Protein AF-A0A183HGB0-F1 (afdb_monomer_lite)

Foldseek 3Di:
DDPPPPPDPPPPDFDDPVNLVVLLVVLLVLLCQLPDDDPPDDDPVVNLVSNLVSLQVLQPVQAPPVLAGQLSNVLSNQLSCVVVSLLCSLCVQVNPPDPDPADQSNLSSLVSSLVSLLSLLQQVSLVPHPNQRDPPHPSNVQCVSLLSSQVSLVSLLVSLVSCLVCLVVHPYDPVSSVVSVVSSVSSLVNNCVSPDPQDPVSVVVVVCVVVVLVVLLVVQDPVLLVVVVVVPDDSVLSSVLCSVPVDSVSSNVVSCVVCVVVVVVVVVPPDDDDDDDDDDDDDDDDDPPPPPPPPPPPDSPRPDRSVPRDGDPPVVSVVCCCVSVVVVVPD

Structure (mmCIF, N/CA/C/O backbone):
data_AF-A0A183HGB0-F1
#
_entry.id   AF-A0A183HGB0-F1
#
loop_
_atom_site.group_PDB
_atom_site.id
_atom_site.type_symbol
_atom_site.label_atom_id
_atom_site.label_alt_id
_atom_site.label_comp_id
_atom_site.label_asym_id
_atom_site.label_entity_id
_atom_site.label_seq_id
_atom_site.pdbx_PDB_ins_code
_atom_site.Cartn_x
_atom_site.Cartn_y
_atom_site.Cartn_z
_atom_site.occupancy
_atom_site.B_iso_or_equiv
_atom_site.auth_seq_id
_atom_site.auth_comp_id
_atom_site.auth_asym_id
_atom_site.auth_atom_id
_atom_site.pdbx_PDB_model_num
ATOM 1 N N . MET A 1 1 ? -45.105 23.071 27.539 1.00 34.78 1 MET A N 1
ATOM 2 C CA . MET A 1 1 ? -44.840 21.708 27.027 1.00 34.78 1 MET A CA 1
ATOM 3 C C . MET A 1 1 ? -43.608 21.780 26.146 1.00 34.78 1 MET A C 1
ATOM 5 O O . MET A 1 1 ? -43.710 22.102 24.971 1.00 34.78 1 MET A O 1
ATOM 9 N N . THR A 1 2 ? -42.437 21.593 26.743 1.00 30.16 2 THR A N 1
ATOM 10 C CA . THR A 1 2 ? -41.147 21.740 26.062 1.00 30.16 2 THR A CA 1
ATOM 11 C C . THR A 1 2 ? -40.763 20.374 25.510 1.00 30.16 2 THR A C 1
ATOM 13 O O . THR A 1 2 ? -40.515 19.441 26.270 1.00 30.16 2 THR A O 1
ATOM 16 N N . ARG A 1 3 ? -40.813 20.231 24.184 1.00 29.92 3 ARG A N 1
ATOM 17 C CA . ARG A 1 3 ? -40.456 19.002 23.474 1.00 29.92 3 ARG A CA 1
ATOM 18 C C . ARG A 1 3 ? -38.935 18.872 23.519 1.00 29.92 3 ARG A C 1
ATOM 20 O O . ARG A 1 3 ? -38.235 19.507 22.739 1.00 29.92 3 ARG A O 1
ATOM 27 N N . THR A 1 4 ? -38.432 18.091 24.468 1.00 31.25 4 THR A N 1
ATOM 28 C CA . THR A 1 4 ? -37.030 17.678 24.544 1.00 31.25 4 THR A CA 1
ATOM 29 C C . THR A 1 4 ? -36.678 16.910 23.275 1.00 31.25 4 THR A C 1
ATOM 31 O O . THR A 1 4 ? -37.004 15.734 23.113 1.00 31.25 4 THR A O 1
ATOM 34 N N . ARG A 1 5 ? -36.030 17.602 22.334 1.00 32.81 5 ARG A N 1
ATOM 35 C CA . ARG A 1 5 ? -35.325 16.979 21.218 1.00 32.81 5 ARG A CA 1
ATOM 36 C C . ARG A 1 5 ? -34.132 16.268 21.855 1.00 32.81 5 ARG A C 1
ATOM 38 O O . ARG A 1 5 ? -33.150 16.912 22.202 1.00 32.81 5 ARG A O 1
ATOM 45 N N . ARG A 1 6 ? -34.268 14.964 22.122 1.00 28.95 6 ARG A N 1
ATOM 46 C CA . ARG A 1 6 ? -33.113 14.109 22.413 1.00 28.95 6 ARG A CA 1
ATOM 47 C C . ARG A 1 6 ? -32.182 14.260 21.218 1.00 28.95 6 ARG A C 1
ATOM 49 O O . ARG A 1 6 ? -32.514 13.796 20.131 1.00 28.95 6 ARG A O 1
ATOM 56 N N . ILE A 1 7 ? -31.094 14.993 21.419 1.00 36.06 7 ILE A N 1
ATOM 57 C CA . ILE A 1 7 ? -29.947 14.984 20.527 1.00 36.06 7 ILE A CA 1
ATOM 58 C C . ILE A 1 7 ? -29.463 13.541 20.578 1.00 36.06 7 ILE A C 1
ATOM 60 O O . ILE A 1 7 ? -29.027 13.052 21.617 1.00 36.06 7 ILE A O 1
ATOM 64 N N . GLN A 1 8 ? -29.731 12.829 19.492 1.00 30.89 8 GLN A N 1
ATOM 65 C CA . GLN A 1 8 ? -29.180 11.516 19.242 1.00 30.89 8 GLN A CA 1
ATOM 66 C C . GLN A 1 8 ? -27.669 11.725 19.203 1.00 30.89 8 GLN A C 1
ATOM 68 O O . GLN A 1 8 ? -27.185 12.524 18.403 1.00 30.89 8 GLN A O 1
ATOM 73 N N . GLU A 1 9 ? -26.962 11.117 20.154 1.00 28.27 9 GLU A N 1
ATOM 74 C CA . GLU A 1 9 ? -25.504 11.086 20.176 1.00 28.27 9 GLU A CA 1
ATOM 75 C C . GLU A 1 9 ? -25.017 10.726 18.770 1.00 28.27 9 GLU A C 1
ATOM 77 O O . GLU A 1 9 ? -25.551 9.805 18.147 1.00 28.27 9 GLU A O 1
ATOM 82 N N . ASN A 1 10 ? -24.075 11.515 18.257 1.00 36.41 10 ASN A N 1
ATOM 83 C CA . ASN A 1 10 ? -23.489 11.365 16.935 1.00 36.41 10 ASN A CA 1
ATOM 84 C C . ASN A 1 10 ? -22.783 9.997 16.879 1.00 36.41 10 ASN A C 1
ATOM 86 O O . ASN A 1 10 ? -21.622 9.859 17.260 1.00 36.41 10 ASN A O 1
ATOM 90 N N . GLU A 1 11 ? -23.515 8.948 16.497 1.00 32.72 11 GLU A N 1
ATOM 91 C CA . GLU A 1 11 ? -22.939 7.651 16.171 1.00 32.72 11 GLU A CA 1
ATOM 92 C C . GLU A 1 11 ? -22.017 7.883 14.978 1.00 32.72 11 GLU A C 1
ATOM 94 O O . GLU A 1 11 ? -22.498 8.145 13.877 1.00 32.72 11 GLU A O 1
ATOM 99 N N . GLY A 1 12 ? -20.700 7.837 15.215 1.00 44.16 12 GLY A N 1
ATOM 100 C CA . GLY A 1 12 ? -19.674 7.999 14.188 1.00 44.16 12 GLY A CA 1
ATOM 101 C C . GLY A 1 12 ? -20.087 7.274 12.914 1.00 44.16 12 GLY A C 1
ATOM 102 O O . GLY A 1 12 ? -20.234 6.048 12.922 1.00 44.16 12 GLY A O 1
ATOM 103 N N . GLY A 1 13 ? -20.366 8.061 11.870 1.00 46.62 13 GLY A N 1
ATOM 104 C CA . GLY A 1 13 ? -21.102 7.616 10.696 1.00 46.62 13 GLY A CA 1
ATOM 105 C C . GLY A 1 13 ? -20.463 6.375 10.095 1.00 46.62 13 GLY A C 1
ATOM 106 O O . GLY A 1 13 ? -19.422 6.447 9.444 1.00 46.62 13 GLY A O 1
ATOM 107 N N . THR A 1 14 ? -21.074 5.214 10.322 1.00 57.28 14 THR A N 1
ATOM 108 C CA . THR A 1 14 ? -20.706 4.000 9.602 1.00 57.28 14 THR A CA 1
ATOM 109 C C . THR A 1 14 ? -20.899 4.281 8.116 1.00 57.28 14 THR A C 1
ATOM 111 O O . THR A 1 14 ? -21.978 4.763 7.755 1.00 57.28 14 THR A O 1
ATOM 114 N N . PRO A 1 15 ? -19.898 4.019 7.255 1.00 64.12 15 PRO A N 1
ATOM 115 C CA . PRO A 1 15 ? -20.039 4.298 5.836 1.00 64.12 15 PRO A CA 1
ATOM 116 C C . PRO A 1 15 ? -21.283 3.586 5.304 1.00 64.12 15 PRO A C 1
ATOM 118 O O . PRO A 1 15 ? -21.497 2.409 5.586 1.00 64.12 15 PRO A O 1
ATOM 121 N N . CYS A 1 16 ? -22.139 4.308 4.583 1.00 75.00 16 CYS A N 1
ATOM 122 C CA . CYS A 1 16 ? -23.329 3.708 3.993 1.00 75.00 16 CYS A CA 1
ATOM 123 C C . CYS A 1 16 ? -22.927 2.665 2.937 1.00 75.00 16 CYS A C 1
ATOM 125 O O . CYS A 1 16 ? -21.831 2.727 2.378 1.00 75.00 16 CYS A O 1
ATOM 127 N N . GLU A 1 17 ? -23.816 1.718 2.635 1.00 78.19 17 GLU A N 1
ATOM 128 C CA . GLU A 1 17 ? -23.551 0.658 1.648 1.00 78.19 17 GLU A CA 1
ATOM 129 C C . GLU A 1 17 ? -23.085 1.232 0.296 1.00 78.19 17 GLU A C 1
ATOM 131 O O . GLU A 1 17 ? -22.125 0.750 -0.302 1.00 78.19 17 GLU A O 1
ATOM 136 N N . ASN A 1 18 ? -23.674 2.354 -0.126 1.00 84.25 18 ASN A N 1
ATOM 137 C CA . ASN A 1 18 ? -23.287 3.064 -1.348 1.00 84.25 18 ASN A CA 1
ATOM 138 C C . ASN A 1 18 ? -21.825 3.542 -1.318 1.00 84.25 18 ASN A C 1
ATOM 140 O O . ASN A 1 18 ? -21.147 3.510 -2.343 1.00 84.25 18 ASN A O 1
ATOM 144 N N . ALA A 1 19 ? -21.315 3.967 -0.158 1.00 85.50 19 ALA A N 1
ATOM 145 C CA . ALA A 1 19 ? -19.920 4.378 -0.011 1.00 85.50 19 ALA A CA 1
ATOM 146 C C . ALA A 1 19 ? -18.962 3.185 -0.145 1.00 85.50 19 ALA A C 1
ATOM 148 O O . ALA A 1 19 ? -17.894 3.324 -0.740 1.00 85.50 19 ALA A O 1
ATOM 149 N N . VAL A 1 20 ? -19.352 2.005 0.353 1.00 87.38 20 VAL A N 1
ATOM 150 C CA . VAL A 1 20 ? -18.585 0.762 0.156 1.00 87.38 20 VAL A CA 1
ATOM 151 C C . VAL A 1 20 ? -18.548 0.388 -1.317 1.00 87.38 20 VAL A C 1
ATOM 153 O O . VAL A 1 20 ? -17.476 0.121 -1.855 1.00 87.38 20 VAL A O 1
ATOM 156 N N . GLN A 1 21 ? -19.702 0.404 -1.986 1.00 87.81 21 GLN A N 1
ATOM 157 C CA . GLN A 1 21 ? -19.786 0.090 -3.410 1.00 87.81 21 GLN A CA 1
ATOM 158 C C . GLN A 1 21 ? -18.947 1.053 -4.249 1.00 87.81 21 GLN A C 1
ATOM 160 O O . GLN A 1 21 ? -18.187 0.611 -5.108 1.00 87.81 21 GLN A O 1
ATOM 165 N N . LEU A 1 22 ? -19.016 2.353 -3.962 1.00 91.12 22 LEU A N 1
ATOM 166 C CA . LEU A 1 22 ? -18.189 3.350 -4.630 1.00 91.12 22 LEU A CA 1
ATOM 167 C C . LEU A 1 22 ? -16.694 3.076 -4.418 1.00 91.12 22 LEU A C 1
ATOM 169 O O . LEU A 1 22 ? -15.932 3.083 -5.383 1.00 91.12 22 LEU A O 1
ATOM 173 N N . ALA A 1 23 ? -16.274 2.782 -3.183 1.00 92.25 23 ALA A N 1
ATOM 174 C CA . ALA A 1 23 ? -14.886 2.438 -2.880 1.00 92.25 23 ALA A CA 1
ATOM 175 C C . ALA A 1 23 ? -14.411 1.208 -3.674 1.00 92.25 23 ALA A C 1
ATOM 177 O O . ALA A 1 23 ? -13.312 1.220 -4.232 1.00 92.25 23 ALA A O 1
ATOM 178 N N . LEU A 1 24 ? -15.251 0.172 -3.781 1.00 91.38 24 LEU A N 1
ATOM 179 C CA . LEU A 1 24 ? -14.967 -1.022 -4.581 1.00 91.38 24 LEU A CA 1
ATOM 180 C C . LEU A 1 24 ? -14.831 -0.696 -6.074 1.00 91.38 24 LEU A C 1
ATOM 182 O O . LEU A 1 24 ? -13.891 -1.168 -6.710 1.00 91.38 24 LEU A O 1
ATOM 186 N N . GLN A 1 25 ? -15.715 0.133 -6.636 1.00 92.12 25 GLN A N 1
ATOM 187 C CA . GLN A 1 25 ? -15.639 0.523 -8.049 1.00 92.12 25 GLN A CA 1
ATOM 188 C C . GLN A 1 25 ? -14.391 1.352 -8.354 1.00 92.12 25 GLN A C 1
ATOM 190 O O . GLN A 1 25 ? -13.707 1.089 -9.343 1.00 92.12 25 GLN A O 1
ATOM 195 N N . ILE A 1 26 ? -14.049 2.303 -7.479 1.00 94.75 26 ILE A N 1
ATOM 196 C CA . ILE A 1 26 ? -12.808 3.076 -7.597 1.00 94.75 26 ILE A CA 1
ATOM 197 C C . ILE A 1 26 ? -11.614 2.117 -7.624 1.00 94.75 26 ILE A C 1
ATOM 199 O O . ILE A 1 26 ? -10.795 2.181 -8.538 1.00 94.75 26 ILE A O 1
ATOM 203 N N . MET A 1 27 ? -11.538 1.182 -6.672 1.00 95.25 27 MET A N 1
ATOM 204 C CA . MET A 1 27 ? -10.408 0.252 -6.579 1.00 95.25 27 MET A CA 1
ATOM 205 C C . MET A 1 27 ? -10.327 -0.731 -7.747 1.00 95.25 27 MET A C 1
ATOM 207 O O . MET A 1 27 ? -9.222 -1.029 -8.197 1.00 95.25 27 MET A O 1
ATOM 211 N N . LYS A 1 28 ? -11.466 -1.158 -8.302 1.00 92.00 28 LYS A N 1
ATOM 212 C CA . LYS A 1 28 ? -11.518 -1.955 -9.534 1.00 92.00 28 LYS A CA 1
ATOM 213 C C . LYS A 1 28 ? -10.979 -1.177 -10.739 1.00 92.00 28 LYS A C 1
ATOM 215 O O . LYS A 1 28 ? -10.244 -1.737 -11.546 1.00 92.00 28 LYS A O 1
ATOM 220 N N . GLY A 1 29 ? -11.282 0.119 -10.836 1.00 93.25 29 GLY A N 1
ATOM 221 C CA . GLY A 1 29 ? -10.689 0.998 -11.848 1.00 93.25 29 GLY A CA 1
ATOM 222 C C . GLY A 1 29 ? -9.163 1.075 -11.728 1.00 93.25 29 GLY A C 1
ATOM 223 O O . GLY A 1 29 ? -8.460 0.950 -12.729 1.00 93.25 29 GLY A O 1
ATOM 224 N N . PHE A 1 30 ? -8.640 1.186 -10.501 1.00 94.81 30 PHE A N 1
ATOM 225 C CA . PHE A 1 30 ? -7.195 1.115 -10.252 1.00 94.81 30 PHE A CA 1
ATOM 226 C C . PHE A 1 30 ? -6.599 -0.236 -10.638 1.00 94.81 30 PHE A C 1
ATOM 228 O O . PHE A 1 30 ? -5.539 -0.263 -11.252 1.00 94.81 30 PHE A O 1
ATOM 235 N N . GLN A 1 31 ? -7.269 -1.345 -10.317 1.00 93.88 31 GLN A N 1
ATOM 236 C CA . GLN A 1 31 ? -6.810 -2.674 -10.714 1.00 93.88 31 GLN A CA 1
ATOM 237 C C . GLN A 1 31 ? -6.632 -2.759 -12.232 1.00 93.88 31 GLN A C 1
ATOM 239 O O . GLN A 1 31 ? -5.557 -3.110 -12.708 1.00 93.88 31 GLN A O 1
ATOM 244 N N . GLN A 1 32 ? -7.661 -2.366 -12.986 1.00 92.25 32 GLN A N 1
ATOM 245 C CA . GLN A 1 32 ? -7.636 -2.386 -14.448 1.00 92.25 32 GLN A CA 1
ATOM 246 C C . GLN A 1 32 ? -6.543 -1.479 -15.022 1.00 92.25 32 GLN A C 1
ATOM 248 O O . GLN A 1 32 ? -5.899 -1.846 -16.001 1.00 92.25 32 GLN A O 1
ATOM 253 N N . ALA A 1 33 ? -6.309 -0.316 -14.408 1.00 92.56 33 ALA A N 1
ATOM 254 C CA . ALA A 1 33 ? -5.228 0.579 -14.808 1.00 92.56 33 ALA A CA 1
ATOM 255 C C . ALA A 1 33 ? -3.842 -0.035 -14.545 1.00 92.56 33 ALA A C 1
ATOM 257 O O . ALA A 1 33 ? -2.964 0.052 -15.396 1.00 92.56 33 ALA A O 1
ATOM 258 N N . LEU A 1 34 ? -3.632 -0.697 -13.404 1.00 91.31 34 LEU A N 1
ATOM 259 C CA . LEU A 1 34 ? -2.351 -1.341 -13.084 1.00 91.31 34 LEU A CA 1
ATOM 260 C C . LEU A 1 34 ? -2.094 -2.610 -13.916 1.00 91.31 34 LEU A C 1
ATOM 262 O O . LEU A 1 34 ? -0.942 -2.922 -14.218 1.00 91.31 34 LEU A O 1
ATOM 266 N N . GLU A 1 35 ? -3.148 -3.334 -14.297 1.00 89.62 35 GLU A N 1
ATOM 267 C CA . GLU A 1 35 ? -3.079 -4.500 -15.190 1.00 89.62 35 GLU A CA 1
ATOM 268 C C . GLU A 1 35 ? -2.998 -4.120 -16.672 1.00 89.62 35 GLU A C 1
ATOM 270 O O . GLU A 1 35 ? -2.805 -4.998 -17.520 1.00 89.62 35 GLU A O 1
ATOM 275 N N . TRP A 1 36 ? -3.150 -2.835 -17.006 1.00 86.38 36 TRP A N 1
ATOM 276 C CA . TRP A 1 36 ? -3.157 -2.383 -18.387 1.00 86.38 36 TRP A CA 1
ATOM 277 C C . TRP A 1 36 ? -1.848 -2.754 -19.082 1.00 86.38 36 TRP A C 1
ATOM 279 O O . TRP A 1 36 ? -0.758 -2.322 -18.702 1.00 86.38 36 TRP A O 1
ATOM 289 N N . LYS A 1 37 ? -1.977 -3.554 -20.142 1.00 75.06 37 LYS A N 1
ATOM 290 C CA . LYS A 1 37 ? -0.878 -3.899 -21.034 1.00 75.06 37 LYS A CA 1
ATOM 291 C C . LYS A 1 37 ? -1.057 -3.142 -22.340 1.00 75.06 37 LYS A C 1
ATOM 293 O O . LYS A 1 37 ? -2.093 -3.298 -22.993 1.00 75.06 37 LYS A O 1
ATOM 298 N N . PRO A 1 38 ? -0.077 -2.333 -22.746 1.00 71.38 38 PRO A N 1
ATOM 299 C CA . PRO A 1 38 ? -0.101 -1.758 -24.071 1.00 71.38 38 PRO A CA 1
ATOM 300 C C . PRO A 1 38 ? 0.156 -2.852 -25.129 1.00 71.38 38 PRO A C 1
ATOM 302 O O . PRO A 1 38 ? 0.585 -3.957 -24.796 1.00 71.38 38 PRO A O 1
ATOM 305 N N . TYR A 1 39 ? -0.120 -2.566 -26.407 1.00 72.81 39 TYR A N 1
ATOM 306 C CA . TYR A 1 39 ? 0.095 -3.515 -27.513 1.00 72.81 39 TYR A CA 1
ATOM 307 C C . TYR A 1 39 ? 1.516 -4.106 -27.482 1.00 72.81 39 TYR A C 1
ATOM 309 O O . TYR A 1 39 ? 2.439 -3.385 -27.099 1.00 72.81 39 TYR A O 1
ATOM 317 N N . ASP A 1 40 ? 1.682 -5.354 -27.955 1.00 61.97 40 ASP A N 1
ATOM 318 C CA . ASP A 1 40 ? 2.869 -6.245 -27.856 1.00 61.97 40 ASP A CA 1
ATOM 319 C C . ASP A 1 40 ? 4.249 -5.652 -28.251 1.00 61.97 40 ASP A C 1
ATOM 321 O O . ASP A 1 40 ? 5.266 -6.339 -28.197 1.00 61.97 40 ASP A O 1
ATOM 325 N N . LYS A 1 41 ? 4.322 -4.384 -28.670 1.00 62.56 41 LYS A N 1
ATOM 326 C CA . LYS A 1 41 ? 5.544 -3.647 -29.032 1.00 62.56 41 LYS A CA 1
ATOM 327 C C . LYS A 1 41 ? 5.633 -2.251 -28.410 1.00 62.56 41 LYS A C 1
ATOM 329 O O . LYS A 1 41 ? 6.158 -1.333 -29.037 1.00 62.56 41 LYS A O 1
ATOM 334 N N . THR A 1 42 ? 5.062 -2.044 -27.234 1.00 69.31 42 THR A N 1
ATOM 335 C CA . THR A 1 42 ? 5.102 -0.719 -26.611 1.00 69.31 42 THR A CA 1
ATOM 336 C C . THR A 1 42 ? 6.391 -0.512 -25.842 1.00 69.31 42 THR A C 1
ATOM 338 O O . THR A 1 42 ? 6.874 -1.405 -25.152 1.00 69.31 42 THR A O 1
ATOM 341 N N . ASP A 1 43 ? 6.932 0.689 -25.989 1.00 77.44 43 ASP A N 1
ATOM 342 C CA . ASP A 1 43 ? 8.165 1.119 -25.355 1.00 77.44 43 ASP A CA 1
ATOM 343 C C . ASP A 1 43 ? 8.003 1.167 -23.818 1.00 77.44 43 ASP A C 1
ATOM 345 O O . ASP A 1 43 ? 7.090 1.853 -23.327 1.00 77.44 43 ASP A O 1
ATOM 349 N N . PRO A 1 44 ? 8.870 0.481 -23.045 1.00 78.94 44 PRO A N 1
ATOM 350 C CA . PRO A 1 44 ? 8.927 0.603 -21.588 1.00 78.94 44 PRO A CA 1
ATOM 351 C C . PRO A 1 44 ? 8.978 2.057 -21.095 1.00 78.94 44 PRO A C 1
ATOM 353 O O . PRO A 1 44 ? 8.392 2.368 -20.058 1.00 78.94 44 PRO A O 1
ATOM 356 N N . ALA A 1 45 ? 9.567 2.975 -21.869 1.00 81.81 45 ALA A N 1
ATOM 357 C CA . ALA A 1 45 ? 9.622 4.398 -21.533 1.00 81.81 45 ALA A CA 1
ATOM 358 C C . ALA A 1 45 ? 8.239 5.075 -21.435 1.00 81.81 45 ALA A C 1
ATOM 360 O O . ALA A 1 45 ? 8.110 6.119 -20.805 1.00 81.81 45 ALA A O 1
ATOM 361 N N . ILE A 1 46 ? 7.186 4.499 -22.026 1.00 83.81 46 ILE A N 1
ATOM 362 C CA . ILE A 1 46 ? 5.805 5.007 -21.919 1.00 83.81 46 ILE A CA 1
ATOM 363 C C . ILE A 1 46 ? 5.055 4.288 -20.797 1.00 83.81 46 ILE A C 1
ATOM 365 O O . ILE A 1 46 ? 4.309 4.898 -20.027 1.00 83.81 46 ILE A O 1
ATOM 369 N N . MET A 1 47 ? 5.254 2.977 -20.706 1.00 86.50 47 MET A N 1
ATOM 370 C CA . MET A 1 47 ? 4.517 2.122 -19.787 1.00 86.50 47 MET A CA 1
ATOM 371 C C . MET A 1 47 ? 4.910 2.355 -18.322 1.00 86.50 47 MET A C 1
ATOM 373 O O . MET A 1 47 ? 4.037 2.431 -17.455 1.00 86.50 47 MET A O 1
ATOM 377 N N . LEU A 1 48 ? 6.208 2.494 -18.034 1.00 88.38 48 LEU A N 1
ATOM 378 C CA . LEU A 1 48 ? 6.701 2.628 -16.661 1.00 88.38 48 LEU A CA 1
ATOM 379 C C . LEU A 1 48 ? 6.267 3.957 -16.011 1.00 88.38 48 LEU A C 1
ATOM 381 O O . LEU A 1 48 ? 5.764 3.909 -14.884 1.00 88.38 48 LEU A O 1
ATOM 385 N N . PRO A 1 49 ? 6.334 5.126 -16.689 1.00 90.81 49 PRO A N 1
ATOM 386 C CA . PRO A 1 49 ? 5.794 6.367 -16.133 1.00 90.81 49 PRO A CA 1
ATOM 387 C C . PRO A 1 49 ? 4.279 6.332 -15.935 1.00 90.81 49 PRO A C 1
ATOM 389 O O . PRO A 1 49 ? 3.789 6.840 -14.927 1.00 90.81 49 PRO A O 1
ATOM 392 N N . TYR A 1 50 ? 3.532 5.709 -16.856 1.00 92.06 50 TYR A N 1
ATOM 393 C CA . TYR A 1 50 ? 2.087 5.516 -16.702 1.00 92.06 50 TYR A CA 1
ATOM 394 C C . TYR A 1 50 ? 1.772 4.779 -15.393 1.00 92.06 50 TYR A C 1
ATOM 396 O O . TYR A 1 50 ? 0.975 5.264 -14.588 1.00 92.06 50 TYR A O 1
ATOM 404 N N . LEU A 1 51 ? 2.451 3.657 -15.135 1.00 92.06 51 LEU A N 1
ATOM 405 C CA . LEU A 1 51 ? 2.285 2.902 -13.892 1.00 92.06 51 LEU A CA 1
ATOM 406 C C . LEU A 1 51 ? 2.694 3.724 -12.663 1.00 92.06 51 LEU A C 1
ATOM 408 O O . LEU A 1 51 ? 1.974 3.722 -11.665 1.00 92.06 51 LEU A O 1
ATOM 412 N N . ALA A 1 52 ? 3.801 4.469 -12.734 1.00 93.75 52 ALA A N 1
ATOM 413 C CA . ALA A 1 52 ? 4.263 5.301 -11.624 1.00 93.75 52 ALA A CA 1
ATOM 414 C C . ALA A 1 52 ? 3.224 6.373 -11.237 1.00 93.75 52 ALA A C 1
ATOM 416 O O . ALA A 1 52 ? 2.962 6.592 -10.052 1.00 93.75 52 ALA A O 1
ATOM 417 N N . ILE A 1 53 ? 2.575 7.002 -12.225 1.00 94.88 53 ILE A N 1
ATOM 418 C CA . ILE A 1 53 ? 1.498 7.979 -12.002 1.00 94.88 53 ILE A CA 1
ATOM 419 C C . ILE A 1 53 ? 0.306 7.322 -11.301 1.00 94.88 53 ILE A C 1
ATOM 421 O O . ILE A 1 53 ? -0.202 7.865 -10.318 1.00 94.88 53 ILE A O 1
ATOM 425 N N . TRP A 1 54 ? -0.125 6.144 -11.755 1.00 95.31 54 TRP A N 1
ATOM 426 C CA . TRP A 1 54 ? -1.237 5.431 -11.124 1.00 95.31 54 TRP A CA 1
ATOM 427 C C . TRP A 1 54 ? -0.925 4.991 -9.695 1.00 95.31 54 TRP A C 1
ATOM 429 O O . TRP A 1 54 ? -1.795 5.108 -8.834 1.00 95.31 54 TRP A O 1
ATOM 439 N N . ILE A 1 55 ? 0.309 4.574 -9.405 1.00 96.12 55 ILE A N 1
ATOM 440 C CA . ILE A 1 55 ? 0.751 4.260 -8.039 1.00 96.12 55 ILE A CA 1
ATOM 441 C C . ILE A 1 55 ? 0.711 5.508 -7.144 1.00 96.12 55 ILE A C 1
ATOM 443 O O . ILE A 1 55 ? 0.226 5.445 -6.012 1.00 96.12 55 ILE A O 1
ATOM 447 N N . ASN A 1 56 ? 1.163 6.660 -7.642 1.00 95.50 56 ASN A N 1
ATOM 448 C CA . ASN A 1 56 ? 1.107 7.913 -6.886 1.00 95.50 56 ASN A CA 1
ATOM 449 C C . ASN A 1 56 ? -0.341 8.352 -6.614 1.00 95.50 56 ASN A C 1
ATOM 451 O O . ASN A 1 56 ? -0.677 8.717 -5.487 1.00 95.50 56 ASN A O 1
ATOM 455 N N . ASN A 1 57 ? -1.222 8.246 -7.612 1.00 94.88 57 ASN A N 1
ATOM 456 C CA . ASN A 1 57 ? -2.648 8.529 -7.445 1.00 94.88 57 ASN A CA 1
ATOM 457 C C . ASN A 1 57 ? -3.306 7.568 -6.449 1.00 94.88 57 ASN A C 1
ATOM 459 O O . ASN A 1 57 ? -4.099 7.993 -5.610 1.00 94.88 57 ASN A O 1
ATOM 463 N N . LEU A 1 58 ? -2.938 6.287 -6.500 1.00 95.19 58 LEU A N 1
ATOM 464 C CA . LEU A 1 58 ? -3.401 5.284 -5.550 1.00 95.19 58 LEU A CA 1
ATOM 465 C C . LEU A 1 58 ? -2.980 5.649 -4.119 1.00 95.19 58 LEU A C 1
ATOM 467 O O . LEU A 1 58 ? -3.799 5.589 -3.206 1.00 95.19 58 LEU A O 1
ATOM 471 N N . SER A 1 59 ? -1.740 6.107 -3.925 1.00 93.19 59 SER A N 1
ATOM 472 C CA . SER A 1 59 ? -1.243 6.582 -2.626 1.00 93.19 59 SER A CA 1
ATOM 473 C C . SER A 1 59 ? -2.099 7.714 -2.049 1.00 93.19 59 SER A C 1
ATOM 475 O O . SER A 1 59 ? -2.454 7.672 -0.872 1.00 93.19 59 SER A O 1
ATOM 477 N N . ASN A 1 60 ? -2.499 8.679 -2.879 1.00 91.94 60 ASN A N 1
ATOM 478 C CA . ASN A 1 60 ? -3.337 9.809 -2.460 1.00 91.94 60 ASN A CA 1
ATOM 479 C C . ASN A 1 60 ? -4.786 9.412 -2.140 1.00 91.94 60 ASN A C 1
ATOM 481 O O . ASN A 1 60 ? -5.474 10.117 -1.415 1.00 91.94 60 ASN A O 1
ATOM 485 N N . ILE A 1 61 ? -5.271 8.299 -2.691 1.00 92.94 61 ILE A N 1
ATOM 486 C CA . ILE A 1 61 ? -6.633 7.811 -2.438 1.00 92.94 61 ILE A CA 1
ATOM 487 C C . ILE A 1 61 ? -6.691 6.901 -1.211 1.00 92.94 61 ILE A C 1
ATOM 489 O O . ILE A 1 61 ? -7.714 6.839 -0.530 1.00 92.94 61 ILE A O 1
ATOM 493 N N . LEU A 1 62 ? -5.609 6.178 -0.922 1.00 92.44 62 LEU A N 1
ATOM 494 C CA . LEU A 1 62 ? -5.529 5.298 0.244 1.00 92.44 62 LEU A CA 1
ATOM 495 C C . LEU A 1 62 ? -5.216 6.054 1.541 1.00 92.44 62 LEU A C 1
ATOM 497 O O . LEU A 1 62 ? -5.559 5.566 2.623 1.00 92.44 62 LEU A O 1
ATOM 501 N N . TYR A 1 63 ? -4.589 7.227 1.443 1.00 90.38 63 TYR A N 1
ATOM 502 C CA . TYR A 1 63 ? -4.101 7.995 2.583 1.00 90.38 63 TYR A CA 1
ATOM 503 C C . TYR A 1 63 ? -4.541 9.452 2.529 1.00 90.38 63 TYR A C 1
ATOM 505 O O . TYR A 1 63 ? -4.550 10.070 1.472 1.00 90.38 63 TYR A O 1
ATOM 513 N N . ASP A 1 64 ? -4.819 10.001 3.705 1.00 85.38 64 ASP A N 1
ATOM 514 C CA . ASP A 1 64 ? -5.028 11.433 3.905 1.00 85.38 64 ASP A CA 1
ATOM 515 C C . ASP A 1 64 ? -3.710 12.231 3.812 1.00 85.38 64 ASP A C 1
ATOM 517 O O . ASP A 1 64 ? -2.614 11.661 3.872 1.00 85.38 64 ASP A O 1
ATOM 521 N N . GLU A 1 65 ? -3.792 13.563 3.772 1.00 77.44 65 GLU A N 1
ATOM 522 C CA . GLU A 1 65 ? -2.642 14.482 3.785 1.00 77.44 65 GLU A CA 1
ATOM 523 C C . GLU A 1 65 ? -1.732 14.253 5.001 1.00 77.44 65 GLU A C 1
ATOM 525 O O . GLU A 1 65 ? -0.502 14.300 4.906 1.00 77.44 65 GLU A O 1
ATOM 530 N N . ARG A 1 66 ? -2.327 13.893 6.148 1.00 73.75 66 ARG A N 1
ATOM 531 C CA . ARG A 1 66 ? -1.605 13.516 7.375 1.00 73.75 66 ARG A CA 1
ATOM 532 C C . ARG A 1 66 ? -1.073 12.074 7.356 1.00 73.75 66 ARG A C 1
ATOM 534 O O . ARG A 1 66 ? -0.730 11.532 8.406 1.00 73.75 66 ARG A O 1
ATOM 541 N N . LYS A 1 67 ? -1.027 11.420 6.189 1.00 79.19 67 LYS A N 1
ATOM 542 C CA . LYS A 1 67 ? -0.577 10.028 5.985 1.00 79.19 67 LYS A CA 1
ATOM 543 C C . LYS A 1 67 ? -1.367 8.993 6.801 1.00 79.19 67 LYS A C 1
ATOM 545 O O . LYS A 1 67 ? -0.864 7.906 7.082 1.00 79.19 67 LYS A O 1
ATOM 550 N N . SER A 1 68 ? -2.600 9.319 7.189 1.00 79.62 68 SER A N 1
ATOM 551 C CA . SER A 1 68 ? -3.487 8.401 7.911 1.00 79.62 68 SER A CA 1
ATOM 552 C C . SER A 1 68 ? -4.265 7.531 6.916 1.00 79.62 68 SER A C 1
ATOM 554 O O . SER A 1 68 ? -4.870 8.088 6.001 1.00 79.62 68 SER A O 1
ATOM 556 N N . PRO A 1 69 ? -4.260 6.192 7.053 1.00 86.31 69 PRO A N 1
ATOM 557 C CA . PRO A 1 69 ? -4.916 5.308 6.096 1.00 86.31 69 PRO A CA 1
ATOM 558 C C . PRO A 1 69 ? -6.441 5.330 6.234 1.00 86.31 69 PRO A C 1
ATOM 560 O O . PRO A 1 69 ? -6.968 5.191 7.343 1.00 86.31 69 PRO A O 1
ATOM 563 N N . TYR A 1 70 ? -7.153 5.394 5.109 1.00 88.56 70 TYR A N 1
ATOM 564 C CA . TYR A 1 70 ? -8.602 5.197 5.062 1.00 88.56 70 TYR A CA 1
ATOM 565 C C . TYR A 1 70 ? -8.928 3.696 5.069 1.00 88.56 70 TYR A C 1
ATOM 567 O O . TYR A 1 70 ? -8.767 3.012 4.057 1.00 88.56 70 TYR A O 1
ATOM 575 N N . HIS A 1 71 ? -9.416 3.155 6.193 1.00 89.12 71 HIS A N 1
ATOM 576 C CA . HIS A 1 71 ? -9.630 1.703 6.328 1.00 89.12 71 HIS A CA 1
ATOM 577 C C . HIS A 1 71 ? -10.658 1.153 5.331 1.00 89.12 71 HIS A C 1
ATOM 579 O O . HIS A 1 71 ? -10.496 0.032 4.858 1.00 89.12 71 HIS A O 1
ATOM 585 N N . LEU A 1 72 ? -11.672 1.944 4.958 1.00 89.56 72 LEU A N 1
ATOM 586 C CA . LEU A 1 72 ? -12.632 1.547 3.926 1.00 89.56 72 LEU A CA 1
ATOM 587 C C . LEU A 1 72 ? -11.958 1.379 2.556 1.00 89.56 72 LEU A C 1
ATOM 589 O O . LEU A 1 72 ? -12.189 0.381 1.877 1.00 89.56 72 LEU A O 1
ATOM 593 N N . MET A 1 73 ? -11.098 2.326 2.171 1.00 92.94 73 MET A N 1
ATOM 594 C CA . MET A 1 73 ? -10.373 2.259 0.900 1.00 92.94 73 MET A CA 1
ATOM 595 C C . MET A 1 73 ? -9.352 1.125 0.905 1.00 92.94 73 MET A C 1
ATOM 597 O O . MET A 1 73 ? -9.212 0.443 -0.102 1.00 92.94 73 MET A O 1
ATOM 601 N N . LEU A 1 74 ? -8.699 0.859 2.041 1.00 92.38 74 LEU A N 1
ATOM 602 C CA . LEU A 1 74 ? -7.829 -0.308 2.197 1.00 92.38 74 LEU A CA 1
ATOM 603 C C . LEU A 1 74 ? -8.598 -1.634 2.122 1.00 92.38 74 LEU A C 1
ATOM 605 O O . LEU A 1 74 ? -8.104 -2.577 1.505 1.00 92.38 74 LEU A O 1
ATOM 609 N N . SER A 1 75 ? -9.809 -1.704 2.689 1.00 90.94 75 SER A N 1
ATOM 610 C CA . SER A 1 75 ? -10.686 -2.869 2.523 1.00 90.94 75 SER A CA 1
ATOM 611 C C . SER A 1 75 ? -11.003 -3.099 1.051 1.00 90.94 75 SER A C 1
ATOM 613 O O . SER A 1 75 ? -10.817 -4.201 0.538 1.00 90.94 75 SER A O 1
ATOM 615 N N . ALA A 1 76 ? -11.412 -2.045 0.343 1.00 90.81 76 ALA A N 1
ATOM 616 C CA . ALA A 1 76 ? -11.715 -2.124 -1.079 1.00 90.81 76 ALA A CA 1
ATOM 617 C C . ALA A 1 76 ? -10.481 -2.497 -1.918 1.00 90.81 76 ALA A C 1
ATOM 619 O O . ALA A 1 76 ? -10.576 -3.351 -2.798 1.00 90.81 76 ALA A O 1
ATOM 620 N N . PHE A 1 77 ? -9.321 -1.915 -1.614 1.00 94.31 77 PHE A N 1
ATOM 621 C CA . PHE A 1 77 ? -8.039 -2.195 -2.265 1.00 94.31 77 PHE A CA 1
ATOM 622 C C . PHE A 1 77 ? -7.628 -3.661 -2.126 1.00 94.31 77 PHE A C 1
ATOM 624 O O . PHE A 1 77 ? -7.108 -4.262 -3.066 1.00 94.31 77 PHE A O 1
ATOM 631 N N . TYR A 1 78 ? -7.906 -4.252 -0.967 1.00 91.69 78 TYR A N 1
ATOM 632 C CA . TYR A 1 78 ? -7.707 -5.672 -0.757 1.00 91.69 78 TYR A CA 1
ATOM 633 C C . TYR A 1 78 ? -8.749 -6.509 -1.503 1.00 91.69 78 TYR A C 1
ATOM 635 O O . TYR A 1 78 ? -8.381 -7.335 -2.327 1.00 91.69 78 TYR A O 1
ATOM 643 N N . ARG A 1 79 ? -10.048 -6.276 -1.274 1.00 88.62 79 ARG A N 1
ATOM 644 C CA . ARG A 1 79 ? -11.143 -7.116 -1.800 1.00 88.62 79 ARG A CA 1
ATOM 645 C C . ARG A 1 79 ? -11.213 -7.185 -3.322 1.00 88.62 79 ARG A C 1
ATOM 647 O O . ARG A 1 79 ? -11.675 -8.185 -3.859 1.00 88.62 79 ARG A O 1
ATOM 654 N N . THR A 1 80 ? -10.784 -6.131 -4.001 1.00 89.50 80 THR A N 1
ATOM 655 C CA . THR A 1 80 ? -10.741 -6.081 -5.469 1.00 89.50 80 THR A CA 1
ATOM 656 C C . THR A 1 80 ? -9.537 -6.817 -6.060 1.00 89.50 80 THR A C 1
ATOM 658 O O . THR A 1 80 ? -9.520 -7.057 -7.256 1.00 89.50 80 THR A O 1
ATOM 661 N N . GLY A 1 81 ? -8.538 -7.210 -5.260 1.00 89.00 81 GLY A N 1
ATOM 662 C CA . GLY A 1 81 ? -7.293 -7.800 -5.767 1.00 89.00 81 GLY A CA 1
ATOM 663 C C . GLY A 1 81 ? -6.280 -6.765 -6.277 1.00 89.00 81 GLY A C 1
ATOM 664 O O . GLY A 1 81 ? -5.197 -7.129 -6.745 1.00 89.00 81 GLY A O 1
ATOM 665 N N . THR A 1 82 ? -6.572 -5.466 -6.140 1.00 92.50 82 THR A N 1
ATOM 666 C CA . THR A 1 82 ? -5.635 -4.383 -6.476 1.00 92.50 82 THR A CA 1
ATOM 667 C C . THR A 1 82 ? -4.358 -4.470 -5.639 1.00 92.50 82 THR A C 1
ATOM 669 O O . THR A 1 82 ? -3.280 -4.192 -6.156 1.00 92.50 82 THR A O 1
ATOM 672 N N . HIS A 1 83 ? -4.449 -4.931 -4.386 1.00 94.25 83 HIS A N 1
ATOM 673 C CA . HIS A 1 83 ? -3.289 -5.257 -3.551 1.00 94.25 83 HIS A CA 1
ATOM 674 C C . HIS A 1 83 ? -2.327 -6.234 -4.236 1.00 94.25 83 HIS A C 1
ATOM 676 O O . HIS A 1 83 ? -1.145 -5.926 -4.396 1.00 94.25 83 HIS A O 1
ATOM 682 N N . ASP A 1 84 ? -2.820 -7.402 -4.655 1.00 92.69 84 ASP A N 1
ATOM 683 C CA . ASP A 1 84 ? -1.977 -8.427 -5.274 1.00 92.69 84 ASP A CA 1
ATOM 684 C C . ASP A 1 84 ? -1.411 -7.923 -6.603 1.00 92.69 84 ASP A C 1
ATOM 686 O O . ASP A 1 84 ? -0.229 -8.106 -6.887 1.00 92.69 84 ASP A O 1
ATOM 690 N N . THR A 1 85 ? -2.230 -7.212 -7.381 1.00 93.25 85 THR A N 1
ATOM 691 C CA . THR A 1 85 ? -1.807 -6.556 -8.625 1.00 93.25 85 THR A CA 1
ATOM 692 C C . THR A 1 85 ? -0.637 -5.609 -8.376 1.00 93.25 85 THR A C 1
ATOM 694 O O . THR A 1 85 ? 0.390 -5.723 -9.040 1.00 93.25 85 THR A O 1
ATOM 697 N N . PHE A 1 86 ? -0.757 -4.725 -7.380 1.00 95.69 86 PHE A N 1
ATOM 698 C CA . PHE A 1 86 ? 0.270 -3.758 -6.999 1.00 95.69 86 PHE A CA 1
ATOM 699 C C . PHE A 1 86 ? 1.577 -4.429 -6.557 1.00 95.69 86 PHE A C 1
ATOM 701 O O . PHE A 1 86 ? 2.651 -4.063 -7.038 1.00 95.69 86 PHE A O 1
ATOM 708 N N . PHE A 1 87 ? 1.520 -5.428 -5.670 1.00 94.50 87 PHE A N 1
ATOM 709 C CA . PHE A 1 87 ? 2.731 -6.124 -5.222 1.00 94.50 87 PHE A CA 1
ATOM 710 C C . PHE A 1 87 ? 3.363 -6.967 -6.340 1.00 94.50 87 PHE A C 1
ATOM 712 O O . PHE A 1 87 ? 4.584 -7.100 -6.390 1.00 94.50 87 PHE A O 1
ATOM 719 N N . ASN A 1 88 ? 2.572 -7.494 -7.276 1.00 91.88 88 ASN A N 1
ATOM 720 C CA . ASN A 1 88 ? 3.086 -8.280 -8.397 1.00 91.88 88 ASN A CA 1
ATOM 721 C C . ASN A 1 88 ? 3.730 -7.432 -9.507 1.00 91.88 88 ASN A C 1
ATOM 723 O O . ASN A 1 88 ? 4.423 -8.004 -10.346 1.00 91.88 88 ASN A O 1
ATOM 727 N N . ILE A 1 89 ? 3.591 -6.097 -9.498 1.00 91.12 89 ILE A N 1
ATOM 728 C CA . ILE A 1 89 ? 4.283 -5.191 -10.441 1.00 91.12 89 ILE A CA 1
ATOM 729 C C . ILE A 1 89 ? 5.786 -5.484 -10.463 1.00 91.12 89 ILE A C 1
ATOM 731 O O . ILE A 1 89 ? 6.364 -5.638 -11.537 1.00 91.12 89 ILE A O 1
ATOM 735 N N . ILE A 1 90 ? 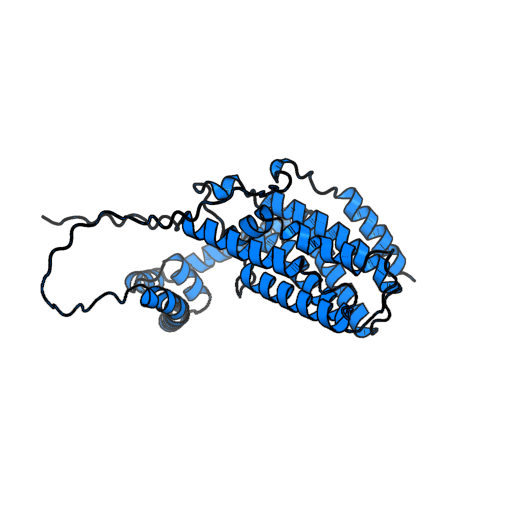6.411 -5.634 -9.293 1.00 89.94 90 ILE A N 1
ATOM 736 C CA . ILE A 1 90 ? 7.848 -5.917 -9.205 1.00 89.94 90 ILE A CA 1
ATOM 737 C C . ILE A 1 90 ? 8.193 -7.222 -9.925 1.00 89.94 90 ILE A C 1
ATOM 739 O O . ILE A 1 90 ? 9.052 -7.240 -10.797 1.00 89.94 90 ILE A O 1
ATOM 743 N N . SER A 1 91 ? 7.480 -8.310 -9.639 1.00 87.19 91 SER A N 1
ATOM 744 C CA . SER A 1 91 ? 7.736 -9.595 -10.302 1.00 87.19 91 SER A CA 1
ATOM 745 C C . SER A 1 91 ? 7.469 -9.546 -11.814 1.00 87.19 91 SER A C 1
ATOM 747 O O . SER A 1 91 ? 8.190 -10.182 -12.577 1.00 87.19 91 SER A O 1
ATOM 749 N N . ASN A 1 92 ? 6.471 -8.772 -12.250 1.00 84.00 92 ASN A N 1
ATOM 750 C CA . ASN A 1 92 ? 6.067 -8.682 -13.653 1.00 84.00 92 ASN A CA 1
ATOM 751 C C . ASN A 1 92 ? 7.059 -7.896 -14.523 1.00 84.00 92 ASN A C 1
ATOM 753 O O . ASN A 1 92 ? 7.295 -8.297 -15.660 1.00 84.00 92 ASN A O 1
ATOM 757 N N . TYR A 1 93 ? 7.618 -6.793 -14.014 1.00 79.62 93 TYR A N 1
ATOM 758 C CA . TYR A 1 93 ? 8.506 -5.918 -14.797 1.00 79.62 93 TYR A CA 1
ATOM 759 C C . TYR A 1 93 ? 9.985 -6.090 -14.473 1.00 79.62 93 TYR A C 1
ATOM 761 O O . TYR A 1 93 ? 10.818 -5.791 -15.320 1.00 79.62 93 TYR A O 1
ATOM 769 N N . PHE A 1 94 ? 10.316 -6.567 -13.273 1.00 77.00 94 PHE A N 1
ATOM 770 C CA . PHE A 1 94 ? 11.698 -6.681 -12.813 1.00 77.00 94 PHE A CA 1
ATOM 771 C C . PHE A 1 94 ? 12.172 -8.135 -12.734 1.00 77.00 94 PHE A C 1
ATOM 773 O O . PHE A 1 94 ? 13.368 -8.356 -12.633 1.00 77.00 94 PHE A O 1
ATOM 780 N N . GLY A 1 95 ? 11.278 -9.128 -12.833 1.00 65.06 95 GLY A N 1
ATOM 781 C CA . GLY A 1 95 ? 11.601 -10.558 -12.768 1.00 65.06 95 GLY A CA 1
ATOM 782 C C . GLY A 1 95 ? 12.761 -11.008 -13.674 1.00 65.06 95 GLY A C 1
ATOM 783 O O . GLY A 1 95 ? 12.950 -10.491 -14.773 1.00 65.06 95 GLY A O 1
ATOM 784 N N . SER A 1 96 ? 13.506 -12.020 -13.214 1.00 55.19 96 SER A N 1
ATOM 785 C CA . SER A 1 96 ? 14.800 -12.486 -13.749 1.00 55.19 96 SER A CA 1
ATOM 786 C C . SER A 1 96 ? 14.817 -13.024 -15.194 1.00 55.19 96 SER A C 1
ATOM 788 O O . SER A 1 96 ? 15.887 -13.384 -15.668 1.00 55.19 96 SER A O 1
ATOM 790 N N . ASP A 1 97 ? 13.674 -13.087 -15.881 1.00 49.53 97 ASP A N 1
ATOM 791 C CA . ASP A 1 97 ? 13.491 -13.787 -17.169 1.00 49.53 97 ASP A CA 1
ATOM 792 C C . ASP A 1 97 ? 13.155 -12.859 -18.357 1.00 49.53 97 ASP A C 1
ATOM 794 O O . ASP A 1 97 ? 12.841 -13.334 -19.447 1.00 49.53 97 ASP A O 1
ATOM 798 N N . GLN A 1 98 ? 13.181 -11.535 -18.179 1.00 56.53 98 GLN A N 1
ATOM 799 C CA . GLN A 1 98 ? 12.864 -10.584 -19.255 1.00 56.53 98 GLN A CA 1
ATOM 800 C C . GLN A 1 98 ? 14.152 -10.041 -19.897 1.00 56.53 98 GLN A C 1
ATOM 802 O O . GLN A 1 98 ? 15.023 -9.526 -19.195 1.00 56.53 98 GLN A O 1
ATOM 807 N N . ASP A 1 99 ? 14.248 -10.100 -21.231 1.00 50.25 99 ASP A N 1
ATOM 808 C CA . ASP A 1 99 ? 15.227 -9.357 -22.040 1.00 50.25 99 ASP A CA 1
ATOM 809 C C . ASP A 1 99 ? 14.949 -7.846 -21.888 1.00 50.25 99 ASP A C 1
ATOM 811 O O . ASP A 1 99 ? 14.272 -7.218 -22.706 1.00 50.25 99 ASP A O 1
ATOM 815 N N . GLN A 1 100 ? 15.378 -7.260 -20.768 1.00 57.31 100 GLN A N 1
ATOM 816 C CA . GLN A 1 100 ? 15.016 -5.894 -20.400 1.00 57.31 100 GLN A CA 1
ATOM 817 C C . GLN A 1 100 ? 15.827 -4.875 -21.208 1.00 57.31 100 GLN A C 1
ATOM 819 O O . GLN A 1 100 ? 17.027 -4.686 -21.006 1.00 57.31 100 GLN A O 1
ATOM 824 N N . ASN A 1 101 ? 15.134 -4.140 -22.081 1.00 57.50 101 ASN A N 1
ATOM 825 C CA . ASN A 1 101 ? 15.564 -2.808 -22.496 1.00 57.50 101 ASN A CA 1
ATOM 826 C C . ASN A 1 101 ? 15.451 -1.878 -21.282 1.00 57.50 101 ASN A C 1
ATOM 828 O O . ASN A 1 101 ? 14.397 -1.299 -21.022 1.00 57.50 101 ASN A O 1
ATOM 832 N N . TYR A 1 102 ? 16.530 -1.779 -20.509 1.00 66.12 102 TYR A N 1
ATOM 833 C CA . TYR A 1 102 ? 16.604 -0.884 -19.361 1.00 66.12 102 TYR A CA 1
ATOM 834 C C . TYR A 1 102 ? 16.450 0.578 -19.795 1.00 66.12 102 TYR A C 1
ATOM 836 O O . TYR A 1 102 ? 17.120 1.036 -20.723 1.00 66.12 102 TYR A O 1
ATOM 844 N N . CYS A 1 103 ? 15.609 1.326 -19.084 1.00 72.81 103 CYS A N 1
ATOM 845 C CA . CYS A 1 103 ? 15.440 2.763 -19.272 1.00 72.81 103 CYS A CA 1
ATOM 846 C C . CYS A 1 103 ? 15.369 3.493 -17.918 1.00 72.81 103 CYS A C 1
ATOM 848 O O . CYS A 1 103 ? 15.183 2.880 -16.864 1.00 72.81 103 CYS A O 1
ATOM 850 N N . VAL A 1 104 ? 15.575 4.812 -17.927 1.00 78.06 104 VAL A N 1
ATOM 851 C CA . VAL A 1 104 ? 15.712 5.640 -16.710 1.00 78.06 104 VAL A CA 1
ATOM 852 C C . VAL A 1 104 ? 14.418 5.658 -15.885 1.00 78.06 104 VAL A C 1
ATOM 854 O O . VAL A 1 104 ? 14.444 5.736 -14.656 1.00 78.06 104 VAL A O 1
ATOM 857 N N . GLU A 1 105 ? 13.281 5.520 -16.559 1.00 85.69 105 GLU A N 1
ATOM 858 C CA . GLU A 1 105 ? 11.923 5.514 -16.016 1.00 85.69 105 GLU A CA 1
ATOM 859 C C . GLU A 1 105 ? 11.690 4.353 -15.034 1.00 85.69 105 GLU A C 1
ATOM 861 O O . GLU A 1 105 ? 10.831 4.435 -14.155 1.00 85.69 105 GLU A O 1
ATOM 866 N N . MET A 1 106 ? 12.513 3.306 -15.111 1.00 86.25 106 MET A N 1
ATOM 867 C CA . MET A 1 106 ? 12.520 2.184 -14.175 1.00 86.25 106 MET A CA 1
ATOM 868 C C . MET A 1 106 ? 12.774 2.634 -12.729 1.00 86.25 106 MET A C 1
ATOM 870 O O . MET A 1 106 ? 12.107 2.177 -11.798 1.00 86.25 106 MET A O 1
ATOM 874 N N . GLY A 1 107 ? 13.688 3.592 -12.537 1.00 87.69 107 GLY A N 1
ATOM 875 C CA . GLY A 1 107 ? 13.965 4.171 -11.222 1.00 87.69 107 GLY A CA 1
ATOM 876 C C . GLY A 1 107 ? 12.770 4.944 -10.660 1.00 87.69 107 GLY A C 1
ATOM 877 O O . GLY A 1 107 ? 12.492 4.858 -9.465 1.00 87.69 107 GLY A O 1
ATOM 878 N N . GLN A 1 108 ? 12.017 5.643 -11.517 1.00 89.81 108 GLN A N 1
ATOM 879 C CA . GLN A 1 108 ? 10.818 6.387 -11.115 1.00 89.81 108 GLN A CA 1
ATOM 880 C C . GLN A 1 108 ? 9.688 5.447 -10.686 1.00 89.81 108 GLN A C 1
ATOM 882 O O . GLN A 1 108 ? 9.020 5.701 -9.682 1.00 89.81 108 GLN A O 1
ATOM 887 N N . LEU A 1 109 ? 9.498 4.342 -11.414 1.00 92.12 109 LEU A N 1
ATOM 888 C CA . LEU A 1 109 ? 8.531 3.315 -11.037 1.00 92.12 109 LEU A CA 1
ATOM 889 C C . LEU A 1 109 ? 8.886 2.691 -9.682 1.00 92.12 109 LEU A C 1
ATOM 891 O O . LEU A 1 109 ? 8.018 2.599 -8.812 1.00 92.12 109 LEU A O 1
ATOM 895 N N . LEU A 1 110 ? 10.155 2.313 -9.479 1.00 92.44 110 LEU A N 1
ATOM 896 C CA . LEU A 1 110 ? 10.627 1.778 -8.199 1.00 92.44 110 LEU A CA 1
ATOM 897 C C . LEU A 1 110 ? 10.422 2.774 -7.058 1.00 92.44 110 LEU A C 1
ATOM 899 O O . LEU A 1 110 ? 9.943 2.385 -5.999 1.00 92.44 110 LEU A O 1
ATOM 903 N N . GLN A 1 111 ? 10.720 4.057 -7.272 1.00 92.88 111 GLN A N 1
ATOM 904 C CA . GLN A 1 111 ? 10.489 5.104 -6.275 1.00 92.88 111 GLN A CA 1
ATOM 905 C C . GLN A 1 111 ? 9.016 5.223 -5.879 1.00 92.88 111 GLN A C 1
ATOM 907 O O . GLN A 1 111 ? 8.702 5.222 -4.688 1.00 92.88 111 GLN A O 1
ATOM 912 N N . ALA A 1 112 ? 8.107 5.282 -6.856 1.00 95.12 112 ALA A N 1
ATOM 913 C CA . ALA A 1 112 ? 6.672 5.348 -6.584 1.00 95.12 112 ALA A CA 1
ATOM 914 C C . ALA A 1 112 ? 6.192 4.106 -5.813 1.00 95.12 112 ALA A C 1
ATOM 916 O O . ALA A 1 112 ? 5.484 4.219 -4.808 1.00 95.12 112 ALA A O 1
ATOM 917 N N . TRP A 1 113 ? 6.626 2.919 -6.247 1.00 96.12 113 TRP A N 1
ATOM 918 C CA . TRP A 1 113 ? 6.265 1.650 -5.619 1.00 96.12 113 TRP A CA 1
ATOM 919 C C . TRP A 1 113 ? 6.793 1.540 -4.182 1.00 96.12 113 TRP A C 1
ATOM 921 O O . TRP A 1 113 ? 6.031 1.210 -3.270 1.00 96.12 113 TRP A O 1
ATOM 931 N N . LEU A 1 114 ? 8.069 1.863 -3.951 1.00 95.50 114 LEU A N 1
ATOM 932 C CA . LEU A 1 114 ? 8.701 1.810 -2.629 1.00 95.50 114 LEU A CA 1
ATOM 933 C C . LEU A 1 114 ? 8.069 2.823 -1.670 1.00 95.50 114 LEU A C 1
ATOM 935 O O . LEU A 1 114 ? 7.778 2.477 -0.526 1.00 95.50 114 LEU A O 1
ATOM 939 N N . SER A 1 115 ? 7.767 4.037 -2.142 1.00 94.56 115 SER A N 1
ATOM 940 C CA . SER A 1 115 ? 7.139 5.074 -1.317 1.00 94.56 115 SER A CA 1
ATOM 941 C C . SER A 1 115 ? 5.735 4.686 -0.839 1.00 94.56 115 SER A C 1
ATOM 943 O O . SER A 1 115 ? 5.404 4.875 0.334 1.00 94.56 115 SER A O 1
ATOM 945 N N . LEU A 1 116 ? 4.900 4.108 -1.712 1.00 95.69 116 LEU A N 1
ATOM 946 C CA . LEU A 1 116 ? 3.589 3.596 -1.298 1.00 95.69 116 LEU A CA 1
ATOM 947 C C . LEU A 1 116 ? 3.735 2.378 -0.373 1.00 95.69 116 LEU A C 1
ATOM 949 O O . LEU A 1 116 ? 3.049 2.288 0.646 1.00 95.69 116 LEU A O 1
ATOM 953 N N . THR A 1 117 ? 4.663 1.472 -0.682 1.00 95.88 117 THR A N 1
ATOM 954 C CA . THR A 1 117 ? 4.911 0.271 0.127 1.00 95.88 117 THR A CA 1
ATOM 955 C C . THR A 1 117 ? 5.334 0.619 1.553 1.00 95.88 117 THR A C 1
ATOM 957 O O . THR A 1 117 ? 4.808 0.033 2.498 1.00 95.88 117 THR A O 1
ATOM 960 N N . GLU A 1 118 ? 6.201 1.619 1.740 1.00 93.38 118 GLU A N 1
ATOM 961 C CA . GLU A 1 118 ? 6.600 2.113 3.064 1.00 93.38 118 GLU A CA 1
ATOM 962 C C . GLU A 1 118 ? 5.388 2.549 3.906 1.00 93.38 118 GLU A C 1
ATOM 964 O O . GLU A 1 118 ? 5.298 2.240 5.097 1.00 93.38 118 GLU A O 1
ATOM 969 N N . ARG A 1 119 ? 4.403 3.211 3.286 1.00 91.94 119 ARG A N 1
ATOM 970 C CA . ARG A 1 119 ? 3.160 3.604 3.970 1.00 91.94 119 ARG A CA 1
ATOM 971 C C . ARG A 1 119 ? 2.279 2.399 4.305 1.00 91.94 119 ARG A C 1
ATOM 973 O O . ARG A 1 119 ? 1.644 2.391 5.361 1.00 91.94 119 ARG A O 1
ATOM 980 N N . LEU A 1 120 ? 2.236 1.387 3.435 1.00 92.88 120 LEU A N 1
ATOM 981 C CA . LEU A 1 120 ? 1.427 0.172 3.613 1.00 92.88 120 LEU A CA 1
ATOM 982 C C . LEU A 1 120 ? 1.938 -0.736 4.739 1.00 92.88 120 LEU A C 1
ATOM 984 O O . LEU A 1 120 ? 1.142 -1.468 5.325 1.00 92.88 120 LEU A O 1
ATOM 988 N N . VAL A 1 121 ? 3.232 -0.679 5.070 1.00 91.00 121 VAL A N 1
ATOM 989 C CA . VAL A 1 121 ? 3.832 -1.477 6.158 1.00 91.00 121 VAL A CA 1
ATOM 990 C C . VAL A 1 121 ? 3.888 -0.755 7.508 1.00 91.00 121 VAL A C 1
ATOM 992 O O . VAL A 1 121 ? 4.254 -1.367 8.516 1.00 91.00 121 VAL A O 1
ATOM 995 N N . ASN A 1 122 ? 3.521 0.529 7.553 1.00 88.19 122 ASN A N 1
ATOM 996 C CA . ASN A 1 122 ? 3.626 1.362 8.747 1.00 88.19 122 ASN A CA 1
ATOM 997 C C . ASN A 1 122 ? 2.588 0.967 9.814 1.00 88.19 122 ASN A C 1
ATOM 999 O O . ASN A 1 122 ? 1.452 1.444 9.829 1.00 88.19 122 ASN A O 1
ATOM 1003 N N . ALA A 1 123 ? 3.004 0.132 10.766 1.00 84.19 123 ALA A N 1
ATOM 1004 C CA . ALA A 1 123 ? 2.132 -0.369 11.826 1.00 84.19 123 ALA A CA 1
ATOM 1005 C C . ALA A 1 123 ? 1.534 0.738 12.713 1.00 84.19 123 ALA A C 1
ATOM 1007 O O . ALA A 1 123 ? 0.399 0.621 13.178 1.00 84.19 123 ALA A O 1
ATOM 1008 N N . HIS A 1 124 ? 2.276 1.824 12.944 1.00 78.00 124 HIS A N 1
ATOM 1009 C CA . HIS A 1 124 ? 1.801 2.942 13.756 1.00 78.00 124 HIS A CA 1
ATOM 1010 C C . HIS A 1 124 ? 0.629 3.663 13.076 1.00 78.00 124 HIS A C 1
ATOM 1012 O O . HIS A 1 124 ? -0.399 3.901 13.709 1.00 78.00 124 HIS A O 1
ATOM 1018 N N . ALA A 1 125 ? 0.742 3.948 11.777 1.00 80.62 125 ALA A N 1
ATOM 1019 C CA . ALA A 1 125 ? -0.311 4.609 11.009 1.00 80.62 125 ALA A CA 1
ATOM 1020 C C . ALA A 1 125 ? -1.623 3.802 11.013 1.00 80.62 125 ALA A C 1
ATOM 1022 O O . ALA A 1 125 ? -2.697 4.372 11.182 1.00 80.62 125 ALA A O 1
ATOM 1023 N N . PHE A 1 126 ? -1.541 2.472 10.913 1.00 79.88 126 PHE A N 1
ATOM 1024 C CA . PHE A 1 126 ? -2.708 1.583 10.985 1.00 79.88 126 PHE A CA 1
ATOM 1025 C C . PHE A 1 126 ? -3.348 1.553 12.382 1.00 79.88 126 PHE A C 1
ATOM 1027 O O . PHE A 1 126 ? -4.574 1.564 12.514 1.00 79.88 126 PHE A O 1
ATOM 1034 N N . ARG A 1 127 ? -2.537 1.547 13.447 1.00 76.69 127 ARG A N 1
ATOM 1035 C CA . ARG A 1 127 ? -3.033 1.502 14.833 1.00 76.69 127 ARG A CA 1
ATOM 1036 C C . ARG A 1 127 ? -3.615 2.820 15.317 1.00 76.69 127 ARG A C 1
ATOM 1038 O O . ARG A 1 127 ? -4.507 2.788 16.162 1.00 76.69 127 ARG A O 1
ATOM 1045 N N . HIS A 1 128 ? -3.154 3.949 14.797 1.00 70.75 128 HIS A N 1
ATOM 1046 C CA . HIS A 1 128 ? -3.572 5.282 15.242 1.00 70.75 128 HIS A CA 1
ATOM 1047 C C . HIS A 1 128 ? -4.381 6.048 14.188 1.00 70.75 128 HIS A C 1
ATOM 1049 O O . HIS A 1 128 ? -4.613 7.243 14.349 1.00 70.75 128 HIS A O 1
ATOM 1055 N N . SER A 1 129 ? -4.841 5.375 13.127 1.00 76.81 129 SER A N 1
ATOM 1056 C CA . SER A 1 129 ? -5.699 6.011 12.128 1.00 76.81 129 SER A CA 1
ATOM 1057 C C . SER A 1 129 ? -7.002 6.513 12.751 1.00 76.81 129 SER A C 1
ATOM 1059 O O . SER A 1 129 ? -7.659 5.801 13.516 1.00 76.81 129 SER A O 1
ATOM 1061 N N . ARG A 1 130 ? -7.396 7.729 12.364 1.00 74.38 130 ARG A N 1
ATOM 1062 C CA . ARG A 1 130 ? -8.692 8.335 12.704 1.00 74.38 130 ARG A CA 1
ATOM 1063 C C . ARG A 1 130 ? -9.846 7.757 11.880 1.00 74.38 130 ARG A C 1
ATOM 1065 O O . ARG A 1 130 ? -11.000 7.916 12.248 1.00 74.38 130 ARG A O 1
ATOM 1072 N N . TYR A 1 131 ? -9.541 7.040 10.796 1.00 79.81 131 TYR A N 1
ATOM 1073 C CA . TYR A 1 131 ? -10.520 6.490 9.852 1.00 79.81 131 TYR A CA 1
ATOM 1074 C C . TYR A 1 131 ? -10.805 5.005 10.086 1.00 79.81 131 TYR A C 1
ATOM 1076 O O . TYR A 1 131 ? -11.090 4.263 9.142 1.00 79.81 131 TYR A O 1
ATOM 1084 N N . LYS A 1 132 ? -10.680 4.542 11.335 1.00 78.94 132 LYS A N 1
ATOM 1085 C CA . LYS A 1 132 ? -11.020 3.166 11.701 1.00 78.94 132 LYS A CA 1
ATOM 1086 C C . LYS A 1 132 ? -12.506 2.920 11.489 1.00 78.94 132 LYS A C 1
ATOM 1088 O O . LYS A 1 132 ? -13.353 3.727 11.859 1.00 78.94 132 LYS A O 1
ATOM 1093 N N . MET A 1 133 ? -12.819 1.767 10.919 1.00 76.06 133 MET A N 1
ATOM 1094 C CA . MET A 1 133 ? -14.200 1.348 10.724 1.00 76.06 133 MET A CA 1
ATOM 1095 C C . MET A 1 133 ? -14.772 0.882 12.063 1.00 76.06 133 MET A C 1
ATOM 1097 O O . MET A 1 133 ? -14.133 0.112 12.779 1.00 76.06 133 MET A O 1
ATOM 1101 N N . SER A 1 134 ? -15.974 1.349 12.398 1.00 71.81 134 SER A N 1
ATOM 1102 C CA . SER A 1 134 ? -16.685 0.914 13.603 1.00 71.81 134 SER A CA 1
ATOM 1103 C C . SER A 1 134 ? -16.914 -0.600 13.582 1.00 71.81 134 SER A C 1
ATOM 1105 O O . SER A 1 134 ? -17.333 -1.150 12.566 1.00 71.81 134 SER A O 1
ATOM 1107 N N . GLU A 1 135 ? -16.716 -1.277 14.716 1.00 69.25 135 GLU A N 1
ATOM 1108 C CA . GLU A 1 135 ? -16.927 -2.731 14.853 1.00 69.25 135 GLU A CA 1
ATOM 1109 C C . GLU A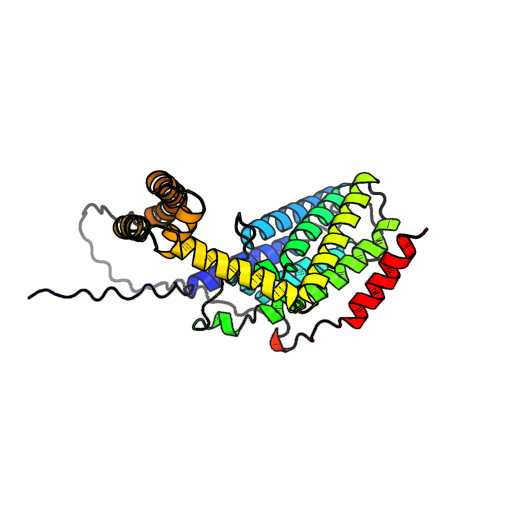 1 135 ? -18.376 -3.168 14.572 1.00 69.25 135 GLU A C 1
ATOM 1111 O O . GLU A 1 135 ? -18.649 -4.337 14.280 1.00 69.25 135 GLU A O 1
ATOM 1116 N N . ARG A 1 136 ? -19.321 -2.221 14.645 1.00 62.62 136 ARG A N 1
ATOM 1117 C CA . ARG A 1 136 ? -20.731 -2.438 14.298 1.00 62.62 136 ARG A CA 1
ATOM 1118 C C . ARG A 1 136 ? -20.945 -2.598 12.792 1.00 62.62 136 ARG A C 1
ATOM 1120 O O . ARG A 1 136 ? -21.970 -3.134 12.379 1.00 62.62 136 ARG A O 1
ATOM 1127 N N . PHE A 1 137 ? -19.990 -2.163 11.976 1.00 73.12 137 PHE A N 1
ATOM 1128 C CA . PHE A 1 137 ? -20.074 -2.216 10.527 1.00 73.12 137 PHE A CA 1
ATOM 1129 C C . PHE A 1 137 ? -19.673 -3.596 9.992 1.00 73.12 137 PHE A C 1
ATOM 1131 O O . PHE A 1 137 ? -18.620 -4.130 10.343 1.00 73.12 137 PHE A O 1
ATOM 1138 N N . ALA A 1 138 ? -20.498 -4.186 9.121 1.00 73.62 138 ALA A N 1
ATOM 1139 C CA . ALA A 1 138 ? -20.272 -5.540 8.602 1.00 73.62 138 ALA A CA 1
ATOM 1140 C C . ALA A 1 138 ? -18.913 -5.683 7.892 1.00 73.62 138 ALA A C 1
ATOM 1142 O O . ALA A 1 138 ? -18.233 -6.698 8.047 1.00 73.62 138 ALA A O 1
ATOM 1143 N N . GLU A 1 139 ? -18.483 -4.641 7.183 1.00 74.62 139 GLU A N 1
ATOM 1144 C CA . GLU A 1 139 ? -17.205 -4.626 6.474 1.00 74.62 139 GLU A CA 1
ATOM 1145 C C . GLU A 1 139 ? -15.998 -4.615 7.429 1.00 74.62 139 GLU A C 1
ATOM 1147 O O . GLU A 1 139 ? -14.977 -5.224 7.126 1.00 74.62 139 GLU A O 1
ATOM 1152 N N . ALA A 1 140 ? -16.122 -4.040 8.632 1.00 72.56 140 ALA A N 1
ATOM 1153 C CA . ALA A 1 140 ? -15.050 -4.077 9.634 1.00 72.56 140 ALA A CA 1
ATOM 1154 C C . ALA A 1 140 ? -14.734 -5.514 10.087 1.00 72.56 140 ALA A C 1
ATOM 1156 O O . ALA A 1 140 ? -13.585 -5.846 10.372 1.00 72.56 140 ALA A O 1
ATOM 1157 N N . LYS A 1 141 ? -15.740 -6.402 10.099 1.00 75.12 141 LYS A N 1
ATOM 1158 C CA . LYS A 1 141 ? -15.551 -7.833 10.395 1.00 75.12 141 LYS A CA 1
ATOM 1159 C C . LYS A 1 141 ? -14.888 -8.587 9.242 1.00 75.12 141 LYS A C 1
ATOM 1161 O O . LYS A 1 141 ? -14.195 -9.573 9.478 1.00 75.12 141 LYS A O 1
ATOM 1166 N N . ARG A 1 142 ? -15.114 -8.138 8.005 1.00 75.88 142 ARG A N 1
ATOM 1167 C CA . ARG A 1 142 ? -14.522 -8.714 6.787 1.00 75.88 142 ARG A CA 1
ATOM 1168 C C . ARG A 1 142 ? -13.082 -8.255 6.568 1.00 75.88 142 ARG A C 1
ATOM 1170 O O . ARG A 1 142 ? -12.313 -8.974 5.941 1.00 75.88 142 ARG A O 1
ATOM 1177 N N . PHE A 1 143 ? -12.709 -7.109 7.136 1.00 82.88 143 P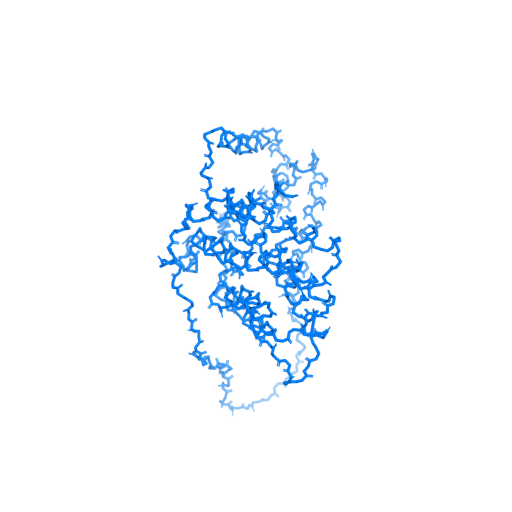HE A N 1
ATOM 1178 C CA . PHE A 1 143 ? -11.380 -6.523 7.021 1.00 82.88 143 PHE A CA 1
ATOM 1179 C C . PHE A 1 143 ? -10.665 -6.414 8.383 1.00 82.88 143 PHE A C 1
ATOM 1181 O O . PHE A 1 143 ? -10.558 -5.327 8.965 1.00 82.88 143 PHE A O 1
ATOM 1188 N N . PRO A 1 144 ? -10.134 -7.530 8.921 1.00 82.75 144 PRO A N 1
ATOM 1189 C CA . PRO A 1 144 ? -9.291 -7.493 10.111 1.00 82.75 144 PRO A CA 1
ATOM 1190 C C . PRO A 1 144 ? -7.981 -6.749 9.811 1.00 82.75 144 PRO A C 1
ATOM 1192 O O . PRO A 1 144 ? -7.049 -7.294 9.219 1.00 82.75 144 PRO A O 1
ATOM 1195 N N . THR A 1 145 ? -7.907 -5.497 10.262 1.00 83.88 145 THR A N 1
ATOM 1196 C CA . THR A 1 145 ? -6.823 -4.551 9.943 1.00 83.88 145 THR A CA 1
ATOM 1197 C C . THR A 1 145 ? -5.426 -5.095 10.278 1.00 83.88 145 THR A C 1
ATOM 1199 O O . THR A 1 145 ? -4.518 -4.975 9.462 1.00 83.88 145 THR A O 1
ATOM 1202 N N . GLU A 1 146 ? -5.237 -5.735 11.436 1.00 82.69 146 GLU A N 1
ATOM 1203 C CA . GLU A 1 146 ? -3.926 -6.286 11.836 1.00 82.69 146 GLU A CA 1
ATOM 1204 C C . GLU A 1 146 ? -3.490 -7.469 10.948 1.00 82.69 146 GLU A C 1
ATOM 1206 O O . GLU A 1 146 ? -2.306 -7.620 10.635 1.00 82.69 146 GLU A O 1
ATOM 1211 N N . LYS A 1 147 ? -4.439 -8.297 10.485 1.00 85.88 147 LYS A N 1
ATOM 1212 C CA . LYS A 1 147 ? -4.130 -9.398 9.558 1.00 85.88 147 LYS A CA 1
ATOM 1213 C C . LYS A 1 147 ? -3.772 -8.864 8.175 1.00 85.88 147 LYS A C 1
ATOM 1215 O O . LYS A 1 147 ? -2.820 -9.340 7.565 1.00 85.88 147 LYS A O 1
ATOM 1220 N N . TYR A 1 148 ? -4.484 -7.836 7.714 1.00 89.50 148 TYR A N 1
ATOM 1221 C CA . TYR A 1 148 ? -4.140 -7.146 6.475 1.00 89.50 148 TYR A CA 1
ATOM 1222 C C . TYR A 1 148 ? -2.755 -6.489 6.545 1.00 89.50 148 TYR A C 1
ATOM 1224 O O . TYR A 1 148 ? -1.956 -6.658 5.630 1.00 89.50 148 TYR A O 1
ATOM 1232 N N . LEU A 1 149 ? -2.420 -5.823 7.654 1.00 89.31 149 LEU A N 1
ATOM 1233 C CA . LEU A 1 149 ? -1.078 -5.276 7.867 1.00 89.31 149 LEU A CA 1
ATOM 1234 C C . LEU A 1 149 ? -0.002 -6.372 7.795 1.00 89.31 149 LEU A C 1
ATOM 1236 O O . LEU A 1 149 ? 1.028 -6.181 7.154 1.00 89.31 149 LEU A O 1
ATOM 1240 N N . THR A 1 150 ? -0.258 -7.538 8.396 1.00 86.88 150 THR A N 1
ATOM 1241 C CA . THR A 1 150 ? 0.657 -8.691 8.329 1.00 86.88 150 THR A CA 1
ATOM 1242 C C . THR A 1 150 ? 0.868 -9.154 6.883 1.00 86.88 150 THR A C 1
ATOM 1244 O O . THR A 1 150 ? 2.005 -9.395 6.478 1.00 86.88 150 THR A O 1
ATOM 1247 N N . LYS A 1 151 ? -0.206 -9.226 6.084 1.00 89.25 151 LYS A N 1
ATOM 1248 C CA . LYS A 1 151 ? -0.142 -9.540 4.648 1.00 89.25 151 LYS A CA 1
ATOM 1249 C C . LYS A 1 151 ? 0.691 -8.503 3.883 1.00 89.25 151 LYS A C 1
ATOM 1251 O O . LYS A 1 151 ? 1.648 -8.886 3.218 1.00 89.25 151 LYS A O 1
ATOM 1256 N N . CYS A 1 152 ? 0.427 -7.204 4.073 1.00 91.38 152 CYS A N 1
ATOM 1257 C CA . CYS A 1 152 ? 1.235 -6.125 3.490 1.00 91.38 152 CYS A CA 1
ATOM 1258 C C . CYS A 1 152 ? 2.722 -6.273 3.818 1.00 91.38 152 CYS A C 1
ATOM 1260 O O . CYS A 1 152 ? 3.559 -6.145 2.932 1.00 91.38 152 CYS A O 1
ATOM 1262 N N . GLN A 1 153 ? 3.064 -6.556 5.076 1.00 90.38 153 GLN A N 1
ATOM 1263 C CA . GLN A 1 153 ? 4.455 -6.726 5.500 1.00 90.38 153 GLN A CA 1
ATOM 1264 C C . GLN A 1 153 ? 5.112 -7.955 4.854 1.00 90.38 153 GLN A C 1
ATOM 1266 O O . GLN A 1 153 ? 6.281 -7.885 4.481 1.00 90.38 153 GLN A O 1
ATOM 1271 N N . GLN A 1 154 ? 4.376 -9.057 4.671 1.00 89.44 154 GLN A N 1
ATOM 1272 C CA . GLN A 1 154 ? 4.864 -10.250 3.967 1.00 89.44 154 GLN A CA 1
ATOM 1273 C C . GLN A 1 154 ? 5.142 -9.983 2.486 1.00 89.44 154 GLN A C 1
ATOM 1275 O O . GLN A 1 154 ? 6.209 -10.345 1.985 1.00 89.44 154 GLN A O 1
ATOM 1280 N N . ASP A 1 155 ? 4.199 -9.361 1.776 1.00 90.94 155 ASP A N 1
ATOM 1281 C CA . ASP A 1 155 ? 4.364 -9.068 0.350 1.00 90.94 155 ASP A CA 1
ATOM 1282 C C . ASP A 1 155 ? 5.416 -7.989 0.107 1.00 90.94 155 ASP A C 1
ATOM 1284 O O . ASP A 1 155 ? 6.243 -8.144 -0.791 1.00 90.94 155 ASP A O 1
ATOM 1288 N N . ALA A 1 156 ? 5.452 -6.956 0.953 1.00 93.38 156 ALA A N 1
ATOM 1289 C CA . ALA A 1 156 ? 6.491 -5.937 0.926 1.00 93.38 156 ALA A CA 1
ATOM 1290 C C . ALA A 1 156 ? 7.872 -6.550 1.135 1.00 93.38 156 ALA A C 1
ATOM 1292 O O . ALA A 1 156 ? 8.771 -6.274 0.350 1.00 93.38 156 ALA A O 1
ATOM 1293 N N . PHE A 1 157 ? 8.035 -7.427 2.131 1.00 91.00 157 PHE A N 1
ATOM 1294 C CA . PHE A 1 157 ? 9.306 -8.105 2.366 1.00 91.00 157 PHE A CA 1
ATOM 1295 C C . PHE A 1 157 ? 9.729 -8.952 1.162 1.00 91.00 157 PHE A C 1
ATOM 1297 O O . PHE A 1 157 ? 10.863 -8.850 0.698 1.00 91.00 157 PHE A O 1
ATOM 1304 N N . ARG A 1 158 ? 8.814 -9.767 0.618 1.00 90.19 158 ARG A N 1
ATOM 1305 C CA . ARG A 1 158 ? 9.102 -10.615 -0.547 1.00 90.19 158 ARG A CA 1
ATOM 1306 C C . ARG A 1 158 ? 9.546 -9.783 -1.749 1.00 90.19 158 ARG A C 1
ATOM 1308 O O . ARG A 1 158 ? 10.571 -10.094 -2.344 1.00 90.19 158 ARG A O 1
ATOM 1315 N N . GLN A 1 159 ? 8.781 -8.757 -2.110 1.00 91.56 159 GLN A N 1
ATOM 1316 C CA . GLN A 1 159 ? 9.039 -7.971 -3.317 1.00 91.56 159 GLN A CA 1
ATOM 1317 C C . GLN A 1 159 ? 10.227 -7.016 -3.141 1.00 91.56 159 GLN A C 1
ATOM 1319 O O . GLN A 1 159 ? 11.012 -6.859 -4.071 1.00 91.56 159 GLN A O 1
ATOM 1324 N N . ALA A 1 160 ? 10.441 -6.452 -1.948 1.00 90.12 160 ALA A N 1
ATOM 1325 C CA . ALA A 1 160 ? 11.627 -5.642 -1.661 1.00 90.12 160 ALA A CA 1
ATOM 1326 C C . ALA A 1 160 ? 12.927 -6.454 -1.787 1.00 90.12 160 ALA A C 1
ATOM 1328 O O . ALA A 1 160 ? 13.896 -5.942 -2.342 1.00 90.12 160 ALA A O 1
ATOM 1329 N N . ASN A 1 161 ? 12.936 -7.730 -1.373 1.00 87.75 161 ASN A N 1
ATOM 1330 C CA . ASN A 1 161 ? 14.091 -8.613 -1.585 1.00 87.75 161 ASN A CA 1
ATOM 1331 C C . ASN A 1 161 ? 14.379 -8.844 -3.076 1.00 87.75 161 ASN A C 1
ATOM 1333 O O . ASN A 1 161 ? 15.540 -8.875 -3.476 1.00 87.75 161 ASN A O 1
ATOM 1337 N N . VAL A 1 162 ? 13.338 -8.969 -3.907 1.00 87.31 162 VAL A N 1
ATOM 1338 C CA . VAL A 1 162 ? 13.498 -9.081 -5.366 1.00 87.31 162 VAL A CA 1
ATOM 1339 C C . VAL A 1 162 ? 14.169 -7.820 -5.915 1.00 87.31 162 VAL A C 1
ATOM 1341 O O . VAL A 1 162 ? 15.211 -7.931 -6.559 1.00 87.31 162 VAL A O 1
ATOM 1344 N N . VAL A 1 163 ? 13.656 -6.629 -5.577 1.00 87.19 163 VAL A N 1
ATOM 1345 C CA . VAL A 1 163 ? 14.266 -5.349 -5.990 1.00 87.19 163 VAL A CA 1
ATOM 1346 C C . VAL A 1 163 ? 15.717 -5.248 -5.517 1.00 87.19 163 VAL A C 1
ATOM 1348 O O . VAL A 1 163 ? 16.591 -4.896 -6.305 1.00 87.19 163 VAL A O 1
ATOM 1351 N N . PHE A 1 164 ? 15.989 -5.591 -4.255 1.00 85.44 164 PHE A N 1
ATOM 1352 C CA . PHE A 1 164 ? 17.331 -5.533 -3.677 1.00 85.44 164 PHE A CA 1
ATOM 1353 C C . PHE A 1 164 ? 18.311 -6.448 -4.420 1.00 85.44 164 PHE A C 1
ATOM 1355 O O . PHE A 1 164 ? 19.381 -6.002 -4.824 1.00 85.44 164 PHE A O 1
ATOM 1362 N N . SER A 1 165 ? 17.915 -7.697 -4.690 1.00 82.38 165 SER A N 1
ATOM 1363 C CA . SER A 1 165 ? 18.751 -8.661 -5.420 1.00 82.38 165 SER A CA 1
ATOM 1364 C C . SER A 1 165 ? 19.092 -8.212 -6.845 1.00 82.38 165 SER A C 1
ATOM 1366 O O . SER A 1 165 ? 20.155 -8.542 -7.366 1.00 82.38 165 SER A O 1
ATOM 1368 N N . MET A 1 166 ? 18.207 -7.432 -7.467 1.00 78.62 166 MET A N 1
ATOM 1369 C CA . MET A 1 166 ? 18.364 -6.954 -8.838 1.00 78.62 166 MET A CA 1
ATOM 1370 C C . MET A 1 166 ? 19.109 -5.628 -8.927 1.00 78.62 166 MET A C 1
ATOM 1372 O O . MET A 1 166 ? 19.631 -5.307 -9.991 1.00 78.62 166 MET A O 1
ATOM 1376 N N . LEU A 1 167 ? 19.197 -4.859 -7.841 1.00 78.44 167 LEU A N 1
ATOM 1377 C CA . LEU A 1 167 ? 19.767 -3.513 -7.852 1.00 78.44 167 LEU A CA 1
ATOM 1378 C C . LEU A 1 167 ? 21.211 -3.472 -8.380 1.00 78.44 167 LEU A C 1
ATOM 1380 O O . LEU A 1 167 ? 21.587 -2.530 -9.070 1.00 78.44 167 LEU A O 1
ATOM 1384 N N . SER A 1 168 ? 21.989 -4.528 -8.126 1.00 72.19 168 SER A N 1
ATOM 1385 C CA . SER A 1 168 ? 23.354 -4.701 -8.646 1.00 72.19 168 SER A CA 1
ATOM 1386 C C . SER A 1 168 ? 23.420 -4.890 -10.168 1.00 72.19 168 SER A C 1
ATOM 1388 O O . SER A 1 168 ? 24.454 -4.626 -10.778 1.00 72.19 168 SER A O 1
ATOM 1390 N N . SER A 1 169 ? 22.325 -5.334 -10.788 1.00 71.06 169 SER A N 1
ATOM 1391 C CA . SER A 1 169 ? 22.215 -5.583 -12.229 1.00 71.06 169 SER A CA 1
ATOM 1392 C C . SER A 1 169 ? 21.584 -4.426 -13.011 1.00 71.06 169 SER A C 1
ATOM 1394 O O . SER A 1 169 ? 21.713 -4.376 -14.233 1.00 71.06 169 SER A O 1
ATOM 1396 N N . LEU A 1 170 ? 20.929 -3.481 -12.327 1.00 72.50 170 LEU A N 1
ATOM 1397 C CA . LEU A 1 170 ? 20.253 -2.357 -12.969 1.00 72.50 170 LEU A CA 1
ATOM 1398 C C . LEU A 1 170 ? 21.251 -1.232 -13.326 1.00 72.50 170 LEU A C 1
ATOM 1400 O O . LEU A 1 170 ? 21.934 -0.715 -12.439 1.00 72.50 170 LEU A O 1
ATOM 1404 N N . PRO A 1 171 ? 21.295 -0.758 -14.589 1.00 69.56 171 PRO A N 1
ATOM 1405 C CA . PRO A 1 171 ? 22.169 0.334 -15.031 1.00 69.56 171 PRO A CA 1
ATOM 1406 C C . PRO A 1 171 ? 21.602 1.714 -14.644 1.00 69.56 171 PRO A C 1
ATOM 1408 O O . PRO A 1 171 ? 21.467 2.614 -15.474 1.00 69.56 171 PRO A O 1
ATOM 1411 N N . LEU A 1 172 ? 21.211 1.882 -13.382 1.00 74.38 172 LEU A N 1
ATOM 1412 C CA . LEU A 1 172 ? 20.723 3.146 -12.838 1.00 74.38 172 LEU A CA 1
ATOM 1413 C C . LEU A 1 172 ? 21.894 4.044 -12.416 1.00 74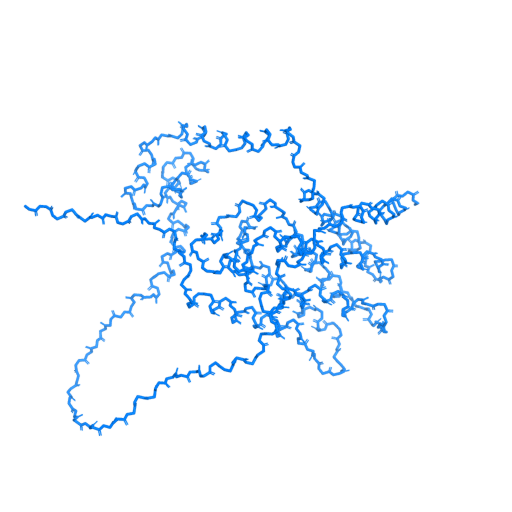.38 172 LEU A C 1
ATOM 1415 O O . LEU A 1 172 ? 23.007 3.588 -12.156 1.00 74.38 172 LEU A O 1
ATOM 1419 N N . SER A 1 173 ? 21.632 5.349 -12.318 1.00 79.88 173 SER A N 1
ATOM 1420 C CA . SER A 1 173 ? 22.582 6.288 -11.717 1.00 79.88 173 SER A CA 1
ATOM 1421 C C . SER A 1 173 ? 22.871 5.903 -10.263 1.00 79.88 173 SER A C 1
ATOM 1423 O O . SER A 1 173 ? 21.956 5.537 -9.524 1.00 79.88 173 SER A O 1
ATOM 1425 N N . GLU A 1 174 ? 24.121 6.062 -9.830 1.00 81.38 174 GLU A N 1
ATOM 1426 C CA . GLU A 1 174 ? 24.566 5.773 -8.461 1.00 81.38 174 GLU A CA 1
ATOM 1427 C C . GLU A 1 174 ? 23.693 6.470 -7.400 1.00 81.38 174 GLU A C 1
ATOM 1429 O O . GLU A 1 174 ? 23.285 5.849 -6.421 1.00 81.38 174 GLU A O 1
ATOM 1434 N N . ALA A 1 175 ? 23.301 7.726 -7.642 1.00 84.12 175 ALA A N 1
ATOM 1435 C CA . ALA A 1 175 ? 22.419 8.473 -6.746 1.00 84.12 175 ALA A CA 1
ATOM 1436 C C . ALA A 1 175 ? 21.009 7.860 -6.634 1.00 84.12 175 ALA A C 1
ATOM 1438 O O . ALA A 1 175 ? 20.407 7.865 -5.559 1.00 84.12 175 ALA A O 1
ATOM 1439 N N . VAL A 1 176 ? 20.475 7.324 -7.737 1.00 82.62 176 VAL A N 1
ATOM 1440 C CA . VAL A 1 176 ? 19.153 6.678 -7.766 1.00 82.62 176 VAL A CA 1
ATOM 1441 C C . VAL A 1 176 ? 19.214 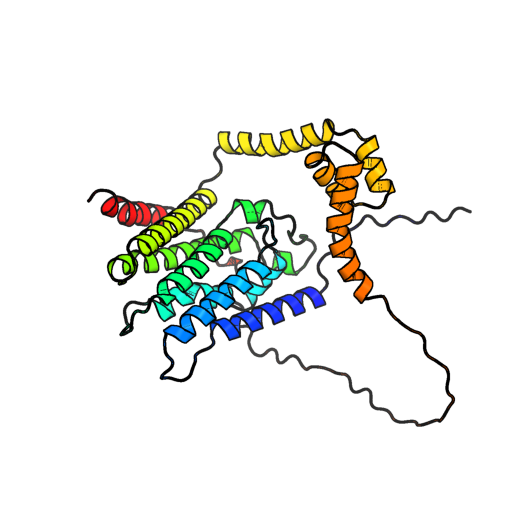5.328 -7.057 1.00 82.62 176 VAL A C 1
ATOM 1443 O O . VAL A 1 176 ? 18.332 5.036 -6.253 1.00 82.62 176 VAL A O 1
ATOM 1446 N N . ASN A 1 177 ? 20.279 4.555 -7.277 1.00 84.25 177 ASN A N 1
ATOM 1447 C CA . ASN A 1 177 ? 20.517 3.297 -6.569 1.00 84.25 177 ASN A CA 1
ATOM 1448 C C . ASN A 1 177 ? 20.634 3.502 -5.059 1.00 84.25 177 ASN A C 1
ATOM 1450 O O . ASN A 1 177 ? 19.977 2.796 -4.299 1.00 84.25 177 ASN A O 1
ATOM 1454 N N . PHE A 1 178 ? 21.400 4.503 -4.618 1.00 86.38 178 PHE A N 1
ATOM 1455 C CA . PHE A 1 178 ? 21.536 4.808 -3.194 1.00 86.38 178 PHE A CA 1
ATOM 1456 C C . PHE A 1 178 ? 20.192 5.186 -2.553 1.00 86.38 178 PHE A C 1
ATOM 1458 O O . PHE A 1 178 ? 19.856 4.691 -1.480 1.00 86.38 178 PHE A O 1
ATOM 1465 N N . ASN A 1 179 ? 19.388 6.010 -3.232 1.00 89.50 179 ASN A N 1
ATOM 1466 C CA . ASN A 1 179 ? 18.044 6.364 -2.771 1.00 89.50 179 ASN A CA 1
ATOM 1467 C C . ASN A 1 179 ? 17.123 5.129 -2.694 1.00 89.50 179 ASN A C 1
ATOM 1469 O O . ASN A 1 179 ? 16.428 4.925 -1.702 1.00 89.50 179 ASN A O 1
ATOM 1473 N N . ILE A 1 180 ? 17.158 4.257 -3.706 1.00 89.25 180 ILE A N 1
ATOM 1474 C CA . ILE A 1 180 ? 16.392 3.003 -3.704 1.00 89.25 180 ILE A CA 1
ATOM 1475 C C . ILE A 1 180 ? 16.802 2.100 -2.534 1.00 89.25 180 ILE A C 1
ATOM 1477 O O . ILE A 1 180 ? 15.923 1.603 -1.829 1.00 89.25 180 ILE A O 1
ATOM 1481 N N . CYS A 1 181 ? 18.103 1.942 -2.272 1.00 89.56 181 CYS A N 1
ATOM 1482 C CA . CYS A 1 181 ? 18.604 1.241 -1.088 1.00 89.56 181 CYS A CA 1
ATOM 1483 C C . CYS A 1 181 ? 18.047 1.834 0.209 1.00 89.56 181 CYS A C 1
ATOM 1485 O O . CYS A 1 181 ? 17.547 1.089 1.050 1.00 89.56 181 CYS A O 1
ATOM 1487 N N . ASP A 1 182 ? 18.108 3.157 0.373 1.00 89.75 182 ASP A N 1
ATOM 1488 C CA . ASP A 1 182 ? 17.635 3.837 1.583 1.00 89.75 182 ASP A CA 1
ATOM 1489 C C . ASP A 1 182 ? 16.132 3.602 1.815 1.00 89.75 182 ASP A C 1
ATOM 1491 O O . ASP A 1 182 ? 15.709 3.254 2.920 1.00 89.75 182 ASP A O 1
ATOM 1495 N N . MET A 1 183 ? 15.320 3.660 0.754 1.00 91.75 183 MET A N 1
ATOM 1496 C CA . MET A 1 183 ? 13.892 3.337 0.833 1.00 91.75 183 MET A CA 1
ATOM 1497 C C . MET A 1 183 ? 13.635 1.864 1.183 1.00 91.75 183 MET A C 1
ATOM 1499 O O . MET A 1 183 ? 12.767 1.581 2.010 1.00 91.75 183 MET A O 1
ATOM 1503 N N . ILE A 1 184 ? 14.387 0.920 0.605 1.00 91.19 184 ILE A N 1
ATOM 1504 C CA . ILE A 1 184 ? 14.282 -0.513 0.938 1.00 91.19 184 ILE A CA 1
ATOM 1505 C C . ILE A 1 184 ? 14.618 -0.740 2.417 1.00 91.19 184 ILE A C 1
ATOM 1507 O O . ILE A 1 184 ? 13.869 -1.406 3.137 1.00 91.19 184 ILE A O 1
ATOM 1511 N N . VAL A 1 185 ? 15.701 -0.132 2.907 1.00 89.88 185 VAL A N 1
ATOM 1512 C CA . VAL A 1 185 ? 16.081 -0.183 4.324 1.00 89.88 185 VAL A CA 1
ATOM 1513 C C . VAL A 1 185 ? 14.999 0.453 5.202 1.00 89.88 185 VAL A C 1
ATOM 1515 O O . VAL A 1 185 ? 14.686 -0.085 6.267 1.00 89.88 185 VAL A O 1
ATOM 1518 N N . SER A 1 186 ? 14.371 1.549 4.761 1.00 90.94 186 SER A N 1
ATOM 1519 C CA . SER A 1 186 ? 13.247 2.168 5.475 1.00 90.94 186 SER A CA 1
ATOM 1520 C C . SER A 1 186 ? 12.044 1.223 5.584 1.00 90.94 186 SER A C 1
ATOM 1522 O O . SER A 1 186 ? 11.492 1.064 6.675 1.00 90.94 186 SER A O 1
ATOM 1524 N N . ILE A 1 187 ? 11.688 0.513 4.507 1.00 91.88 187 ILE A N 1
ATOM 1525 C CA . ILE A 1 187 ? 10.636 -0.519 4.522 1.00 91.88 187 ILE A CA 1
ATOM 1526 C C . ILE A 1 187 ? 10.980 -1.622 5.526 1.00 91.88 187 ILE A C 1
ATOM 1528 O O . ILE A 1 187 ? 10.150 -1.962 6.370 1.00 91.88 187 ILE A O 1
ATOM 1532 N N . TYR A 1 188 ? 12.206 -2.153 5.496 1.00 90.00 188 TYR A N 1
ATOM 1533 C CA . TYR A 1 188 ? 12.637 -3.170 6.460 1.00 90.00 188 TYR A CA 1
ATOM 1534 C C . TYR A 1 188 ? 12.579 -2.666 7.900 1.00 90.00 188 TYR A C 1
ATOM 1536 O O . TYR A 1 188 ? 12.102 -3.381 8.782 1.00 90.00 188 TYR A O 1
ATOM 1544 N N . ARG A 1 189 ? 12.990 -1.419 8.146 1.00 87.94 189 ARG A N 1
ATOM 1545 C CA . ARG A 1 189 ? 12.876 -0.781 9.461 1.00 87.94 189 ARG A CA 1
ATOM 1546 C C . ARG A 1 189 ? 11.424 -0.744 9.936 1.00 87.94 189 ARG A C 1
ATOM 1548 O O . ARG A 1 189 ? 11.163 -1.073 11.092 1.00 87.94 189 ARG A O 1
ATOM 1555 N N . GLU A 1 190 ? 10.482 -0.352 9.081 1.00 87.56 190 GLU A N 1
ATOM 1556 C CA . GLU A 1 190 ? 9.057 -0.300 9.433 1.00 87.56 190 GLU A CA 1
ATOM 1557 C C . GLU A 1 190 ? 8.450 -1.694 9.652 1.00 87.56 190 GLU A C 1
ATOM 1559 O O . GLU A 1 190 ? 7.706 -1.889 10.615 1.00 87.56 190 GLU A O 1
ATOM 1564 N N . ILE A 1 191 ? 8.838 -2.690 8.849 1.00 88.19 191 ILE A N 1
ATOM 1565 C CA . ILE A 1 191 ? 8.450 -4.092 9.063 1.00 88.19 191 ILE A CA 1
ATOM 1566 C C . ILE A 1 191 ? 8.955 -4.579 10.429 1.00 88.19 191 ILE A C 1
ATOM 1568 O O . ILE A 1 191 ? 8.178 -5.109 11.223 1.00 88.19 191 ILE A O 1
ATOM 1572 N N . VAL A 1 192 ? 10.230 -4.345 10.758 1.00 83.44 192 VAL A N 1
ATOM 1573 C CA . VAL A 1 192 ? 10.809 -4.738 12.053 1.00 83.44 192 VAL A CA 1
ATOM 1574 C C . VAL A 1 192 ? 10.107 -4.027 13.213 1.00 83.44 192 VAL A C 1
ATOM 1576 O O . VAL A 1 192 ? 9.756 -4.684 14.192 1.00 83.44 192 VAL A O 1
ATOM 1579 N N . LYS A 1 193 ? 9.825 -2.721 13.105 1.00 81.06 193 LYS A N 1
ATOM 1580 C CA . LYS A 1 193 ? 9.027 -1.983 14.105 1.00 81.06 193 LYS A CA 1
ATOM 1581 C C . LYS A 1 193 ? 7.622 -2.566 14.287 1.00 81.06 193 LYS A C 1
ATOM 1583 O O . LYS A 1 193 ? 7.089 -2.516 15.392 1.00 81.06 193 LYS A O 1
ATOM 1588 N N . GLY A 1 194 ? 7.016 -3.086 13.220 1.00 74.69 194 GLY A N 1
ATOM 1589 C CA . GLY A 1 194 ? 5.700 -3.720 13.261 1.00 74.69 194 GLY A CA 1
ATOM 1590 C C . GLY A 1 194 ? 5.700 -5.102 13.920 1.00 74.69 194 GLY A C 1
ATOM 1591 O O . GLY A 1 194 ? 4.743 -5.439 14.617 1.00 74.69 194 GLY A O 1
ATOM 1592 N N . ILE A 1 195 ? 6.775 -5.873 13.727 1.00 72.19 195 ILE A N 1
ATOM 1593 C CA . ILE A 1 195 ? 6.955 -7.230 14.267 1.00 72.19 195 ILE A CA 1
ATOM 1594 C C . ILE A 1 195 ? 7.383 -7.218 15.734 1.00 72.19 195 ILE A C 1
ATOM 1596 O O . ILE A 1 195 ? 6.921 -8.045 16.522 1.00 72.19 195 ILE A O 1
ATOM 1600 N N . VAL A 1 196 ? 8.322 -6.339 16.096 1.00 65.12 196 VAL A N 1
ATOM 1601 C CA . VAL A 1 196 ? 8.877 -6.295 17.448 1.00 65.12 196 VAL A CA 1
ATOM 1602 C C . VAL A 1 196 ? 7.779 -5.793 18.389 1.00 65.12 196 VAL A C 1
ATOM 1604 O O . VAL A 1 196 ? 7.317 -4.659 18.238 1.00 65.12 196 VAL A O 1
ATOM 1607 N N . PRO A 1 197 ? 7.336 -6.601 19.373 1.00 54.78 197 PRO A N 1
ATOM 1608 C CA . PRO A 1 197 ? 6.401 -6.124 20.376 1.00 54.78 197 PRO A CA 1
ATOM 1609 C C . PRO A 1 197 ? 7.042 -4.931 21.081 1.00 54.78 197 PRO A C 1
ATOM 1611 O O . PRO A 1 197 ? 8.166 -5.051 21.565 1.00 54.78 197 PRO A O 1
ATOM 1614 N N . LEU A 1 198 ? 6.338 -3.797 21.143 1.00 53.69 198 LEU A N 1
ATOM 1615 C CA . LEU A 1 198 ? 6.779 -2.621 21.899 1.00 53.69 198 LEU A CA 1
ATOM 1616 C C . LEU A 1 198 ? 7.237 -3.070 23.293 1.00 53.69 198 LEU A C 1
ATOM 1618 O O . LEU A 1 198 ? 6.423 -3.555 24.087 1.00 53.69 198 LEU A O 1
ATOM 1622 N N . THR A 1 199 ? 8.532 -2.929 23.578 1.00 50.62 199 THR A N 1
ATOM 1623 C CA . THR A 1 199 ? 9.111 -3.231 24.891 1.00 50.62 199 THR A CA 1
ATOM 1624 C C . THR A 1 199 ? 8.399 -2.379 25.947 1.00 50.62 199 THR A C 1
ATOM 1626 O O . THR A 1 199 ? 7.989 -1.262 25.643 1.00 50.62 199 THR A O 1
ATOM 1629 N N . GLU A 1 200 ? 8.278 -2.840 27.195 1.00 44.56 200 GLU A N 1
ATOM 1630 C CA . GLU A 1 200 ? 7.638 -2.106 28.312 1.00 44.56 200 GLU A CA 1
ATOM 1631 C C . GLU A 1 200 ? 8.049 -0.613 28.382 1.00 44.56 200 GLU A C 1
ATOM 1633 O O . GLU A 1 200 ? 7.224 0.260 28.636 1.00 44.56 200 GLU A O 1
ATOM 1638 N N . LYS A 1 201 ? 9.313 -0.301 28.053 1.00 47.50 201 LYS A N 1
ATOM 1639 C CA . LYS A 1 201 ? 9.860 1.068 27.971 1.00 47.50 201 LYS A CA 1
ATOM 1640 C C . LYS A 1 201 ? 9.318 1.901 26.798 1.00 47.50 201 LYS A C 1
ATOM 1642 O O . LYS A 1 201 ? 9.151 3.106 26.933 1.00 47.50 201 LYS A O 1
ATOM 1647 N N . GLN A 1 202 ? 9.039 1.278 25.654 1.00 46.31 202 GLN A N 1
ATOM 1648 C CA . GLN A 1 202 ? 8.387 1.922 24.507 1.00 46.31 202 GLN A CA 1
ATOM 1649 C C . GLN A 1 202 ? 6.872 2.018 24.708 1.00 46.31 202 GLN A C 1
ATOM 1651 O O . GLN A 1 202 ? 6.276 2.993 24.270 1.00 46.31 202 GLN A O 1
ATOM 1656 N N . ARG A 1 203 ? 6.253 1.073 25.435 1.00 46.94 203 ARG A N 1
ATOM 1657 C CA . ARG A 1 203 ? 4.881 1.250 25.934 1.00 46.94 203 ARG A CA 1
ATOM 1658 C C . ARG A 1 203 ? 4.799 2.449 26.860 1.00 46.94 203 ARG A C 1
ATOM 1660 O O . ARG A 1 203 ? 3.925 3.261 26.649 1.00 46.94 203 ARG A O 1
ATOM 1667 N N . GLN A 1 204 ? 5.730 2.620 27.797 1.00 41.22 204 GLN A N 1
ATOM 1668 C CA . GLN A 1 204 ? 5.766 3.808 28.654 1.00 41.22 204 GLN A CA 1
ATOM 1669 C C . GLN A 1 204 ? 5.931 5.108 27.858 1.00 41.22 204 GLN A C 1
ATOM 1671 O O . GLN A 1 204 ? 5.263 6.068 28.198 1.00 41.22 204 GLN A O 1
ATOM 1676 N N . ALA A 1 205 ? 6.696 5.127 26.760 1.00 46.00 205 ALA A N 1
ATOM 1677 C CA . ALA A 1 205 ? 6.798 6.292 25.867 1.00 46.00 205 ALA A CA 1
ATOM 1678 C C . ALA A 1 205 ? 5.532 6.566 25.010 1.00 46.00 205 ALA A C 1
ATOM 1680 O O . ALA A 1 205 ? 5.355 7.660 24.484 1.00 46.00 205 ALA A O 1
ATOM 1681 N N . VAL A 1 206 ? 4.656 5.570 24.837 1.00 47.94 206 VAL A N 1
ATOM 1682 C CA . VAL A 1 206 ? 3.374 5.676 24.107 1.00 47.94 206 VAL A CA 1
ATOM 1683 C C . VAL A 1 206 ? 2.205 5.921 25.073 1.00 47.94 206 VAL A C 1
ATOM 1685 O O . VAL A 1 206 ? 1.241 6.608 24.750 1.00 47.94 206 VAL A O 1
ATOM 1688 N N . THR A 1 207 ? 2.300 5.415 26.301 1.00 45.56 207 THR A N 1
ATOM 1689 C CA . THR A 1 207 ? 1.428 5.800 27.407 1.00 45.56 207 THR A CA 1
ATOM 1690 C C . THR A 1 207 ? 1.721 7.235 27.808 1.00 45.56 207 THR A C 1
ATOM 1692 O O . THR A 1 207 ? 0.770 7.957 28.050 1.00 45.56 207 THR A O 1
ATOM 1695 N N . THR A 1 208 ? 2.979 7.699 27.769 1.00 45.78 208 THR A N 1
ATOM 1696 C CA . THR A 1 208 ? 3.284 9.120 27.973 1.00 45.78 208 THR A CA 1
ATOM 1697 C C . THR A 1 208 ? 2.646 9.976 26.895 1.00 45.78 208 THR A C 1
ATOM 1699 O O . THR A 1 208 ? 2.064 10.963 27.263 1.00 45.78 208 THR A O 1
ATOM 1702 N N . THR A 1 209 ? 2.581 9.605 25.610 1.00 51.28 209 THR A N 1
ATOM 1703 C CA . THR A 1 209 ? 1.867 10.455 24.628 1.00 51.28 209 THR A CA 1
ATOM 1704 C C . THR A 1 209 ? 0.345 10.450 24.798 1.00 51.28 209 THR A C 1
ATOM 1706 O O . THR A 1 209 ? -0.297 11.465 24.548 1.00 51.28 209 THR A O 1
ATOM 1709 N N . SER A 1 210 ? -0.258 9.346 25.254 1.00 54.25 210 SER A N 1
ATOM 1710 C CA . SER A 1 210 ? -1.697 9.301 25.565 1.00 54.25 210 SER A CA 1
ATOM 1711 C C . SER A 1 210 ? -2.049 9.945 26.912 1.00 54.25 210 SER A C 1
ATOM 1713 O O . SER A 1 210 ? -3.150 10.476 27.049 1.00 54.25 210 SER A O 1
ATOM 1715 N N . GLU A 1 211 ? -1.167 9.870 27.908 1.00 52.59 211 GLU A N 1
ATOM 1716 C CA . GLU A 1 211 ? -1.309 10.542 29.202 1.00 52.59 211 GLU A CA 1
ATOM 1717 C C . GLU A 1 211 ? -0.940 12.018 29.095 1.00 52.59 211 GLU A C 1
ATOM 1719 O O . GLU A 1 211 ? -1.647 12.828 29.672 1.00 52.59 211 GLU A O 1
ATOM 1724 N N . ASP A 1 212 ? 0.064 12.383 28.298 1.00 54.03 212 ASP A N 1
ATOM 1725 C CA . ASP A 1 212 ? 0.408 13.760 27.934 1.00 54.03 212 ASP A CA 1
ATOM 1726 C C . ASP A 1 212 ? -0.725 14.368 27.122 1.00 54.03 212 ASP A C 1
ATOM 1728 O O . ASP A 1 212 ? -1.107 15.487 27.413 1.00 54.03 212 ASP A O 1
ATOM 1732 N N . ARG A 1 213 ? -1.358 13.631 26.196 1.00 58.47 213 ARG A N 1
ATOM 1733 C CA . ARG A 1 213 ? -2.582 14.102 25.532 1.00 58.47 213 ARG A CA 1
ATOM 1734 C C . ARG A 1 213 ? -3.709 14.330 26.537 1.00 58.47 213 ARG A C 1
ATOM 1736 O O . ARG A 1 213 ? -4.279 15.405 26.535 1.00 58.47 213 ARG A O 1
ATOM 1743 N N . LYS A 1 214 ? -4.000 13.380 27.433 1.00 62.84 214 LYS A N 1
ATOM 1744 C CA . LYS A 1 214 ? -5.034 13.565 28.474 1.00 62.84 214 LYS A CA 1
ATOM 1745 C C . LYS A 1 214 ? -4.695 14.674 29.472 1.00 62.84 214 LYS A C 1
ATOM 1747 O O . LYS A 1 214 ? -5.595 15.294 30.027 1.00 62.84 214 LYS A O 1
ATOM 1752 N N . LYS A 1 215 ? -3.410 14.910 29.724 1.00 61.09 215 LYS A N 1
ATOM 1753 C CA . LYS A 1 215 ? -2.906 15.960 30.606 1.00 61.09 215 LYS A CA 1
ATOM 1754 C C . LYS A 1 215 ? -2.943 17.323 29.917 1.00 61.09 215 LYS A C 1
ATOM 1756 O O . LYS A 1 215 ? -3.395 18.268 30.536 1.00 61.09 215 LYS A O 1
ATOM 1761 N N . MET A 1 216 ? -2.577 17.402 28.641 1.00 60.66 216 MET A N 1
ATOM 1762 C CA . MET A 1 216 ? -2.723 18.581 27.786 1.00 60.66 216 MET A CA 1
ATOM 1763 C C . MET A 1 216 ? -4.204 18.924 27.582 1.00 60.66 216 MET A C 1
ATOM 1765 O O . MET A 1 216 ? -4.582 20.075 27.722 1.00 60.66 216 MET A O 1
ATOM 1769 N N . GLU A 1 217 ? -5.066 17.928 27.358 1.00 65.75 217 GLU A N 1
ATOM 1770 C CA . GLU A 1 217 ? -6.530 18.077 27.340 1.00 65.75 217 GLU A CA 1
ATOM 1771 C C . GLU A 1 217 ? -7.073 18.589 28.682 1.00 65.75 217 GLU A C 1
ATOM 1773 O O . GLU A 1 217 ? -8.025 19.362 28.699 1.00 65.75 217 GLU A O 1
ATOM 1778 N N . ALA A 1 218 ? -6.469 18.186 29.805 1.00 65.06 218 ALA A N 1
ATOM 1779 C CA . ALA A 1 218 ? -6.812 18.690 31.136 1.00 65.06 218 ALA A CA 1
ATOM 1780 C C . ALA A 1 218 ? -6.205 20.074 31.450 1.00 65.06 218 ALA A C 1
ATOM 1782 O O . ALA A 1 218 ? -6.676 20.742 32.369 1.00 65.06 218 ALA A O 1
ATOM 1783 N N . GLU A 1 219 ? -5.163 20.491 30.723 1.00 67.19 219 GLU A N 1
ATOM 1784 C CA . GLU A 1 219 ? -4.560 21.830 30.780 1.00 67.19 219 GLU A CA 1
ATOM 1785 C C . GLU A 1 219 ? -5.311 22.837 29.894 1.00 67.19 219 GLU A C 1
ATOM 1787 O O . GLU A 1 219 ? -5.211 24.044 30.128 1.00 67.19 219 GLU A O 1
ATOM 1792 N N . LEU A 1 220 ? -6.090 22.362 28.915 1.00 74.94 220 LEU A N 1
ATOM 1793 C CA . LEU A 1 220 ? -6.988 23.203 28.133 1.00 74.94 220 LEU A CA 1
ATOM 1794 C C . LEU A 1 220 ? -8.132 23.728 29.004 1.00 74.94 220 LEU A C 1
ATOM 1796 O O . LEU A 1 220 ? -8.762 23.005 29.777 1.00 74.94 220 LEU A O 1
ATOM 1800 N N . ASP A 1 221 ? -8.429 25.012 28.837 1.00 77.62 221 ASP A N 1
ATOM 1801 C CA . ASP A 1 221 ? -9.563 25.643 29.493 1.00 77.62 221 ASP A CA 1
ATOM 1802 C C . ASP A 1 221 ? -10.878 25.043 28.971 1.00 77.62 221 ASP A C 1
ATOM 1804 O O . ASP A 1 221 ? -11.215 25.159 27.791 1.00 77.62 221 ASP A O 1
ATOM 1808 N N . GLY A 1 222 ? -11.643 24.407 29.862 1.00 76.50 222 GLY A N 1
ATOM 1809 C CA . GLY A 1 222 ? -12.919 23.777 29.516 1.00 76.50 222 GLY A CA 1
ATOM 1810 C C . GLY A 1 222 ? -13.918 24.752 28.887 1.00 76.50 222 GLY A C 1
ATOM 1811 O O . GLY A 1 222 ? -14.661 24.358 27.993 1.00 76.50 222 GLY A O 1
ATOM 1812 N N . ALA A 1 223 ? -13.875 26.036 29.265 1.00 80.75 223 ALA A N 1
ATOM 1813 C CA . ALA A 1 223 ? -14.734 27.060 28.672 1.00 80.75 223 ALA A CA 1
ATOM 1814 C C . ALA A 1 223 ? -14.365 27.375 27.211 1.00 80.75 223 ALA A C 1
ATOM 1816 O O . ALA A 1 223 ? -15.238 27.701 26.410 1.00 80.75 223 ALA A O 1
ATOM 1817 N N . SER A 1 224 ? -13.088 27.237 26.846 1.00 83.19 224 SER A N 1
ATOM 1818 C CA . SER A 1 224 ? -12.604 27.411 25.473 1.00 83.19 224 SER A CA 1
ATOM 1819 C C . SER A 1 224 ? -13.080 26.281 24.551 1.00 83.19 224 SER A C 1
ATOM 1821 O O . SER A 1 224 ? -13.451 26.532 23.405 1.00 83.19 224 SER A O 1
ATOM 1823 N N . ILE A 1 225 ? -13.132 25.047 25.065 1.00 83.12 225 ILE A N 1
ATOM 1824 C CA . ILE A 1 225 ? -13.675 23.885 24.346 1.00 83.12 225 ILE A CA 1
ATOM 1825 C C . ILE A 1 225 ? -15.193 24.023 24.191 1.00 83.12 225 ILE A C 1
ATOM 1827 O O . ILE A 1 225 ? -15.707 23.874 23.083 1.00 83.12 225 ILE A O 1
ATOM 1831 N N . ASP A 1 226 ? -15.901 24.347 25.276 1.00 86.19 226 ASP A N 1
ATOM 1832 C CA . ASP A 1 226 ? -17.359 24.499 25.259 1.00 86.19 226 ASP A CA 1
ATOM 1833 C C . ASP A 1 226 ? -17.798 25.628 24.312 1.00 86.19 226 ASP A C 1
ATOM 1835 O O . ASP A 1 226 ? -18.776 25.467 23.594 1.00 86.19 226 ASP A O 1
ATOM 1839 N N . LEU A 1 227 ? -17.032 26.721 24.209 1.00 87.00 227 LEU A N 1
ATOM 1840 C CA . LEU A 1 227 ? -17.314 27.808 23.266 1.00 87.00 227 LEU A CA 1
ATOM 1841 C C . LEU A 1 227 ? -17.217 27.363 21.795 1.00 87.00 227 LEU A C 1
ATOM 1843 O O . LEU A 1 227 ? -18.068 27.735 20.988 1.00 87.00 227 LEU A O 1
ATOM 1847 N N . LEU A 1 228 ? -16.212 26.557 21.433 1.00 83.69 228 LEU A N 1
ATOM 1848 C CA . LEU A 1 228 ? -16.099 25.998 20.077 1.00 83.69 228 LEU A CA 1
ATOM 1849 C C . LEU A 1 228 ? -17.213 24.979 19.792 1.00 83.69 228 LEU A C 1
ATOM 1851 O O . LEU A 1 228 ? -17.745 24.933 18.682 1.00 83.69 228 LEU A O 1
ATOM 1855 N N . VAL A 1 229 ? -17.612 24.202 20.798 1.00 86.62 229 VAL A N 1
ATOM 1856 C CA . VAL A 1 229 ? -18.747 23.274 20.687 1.00 86.62 229 VAL A CA 1
ATOM 1857 C C . VAL A 1 229 ? -20.071 24.031 20.539 1.00 86.62 229 VAL A C 1
ATOM 1859 O O . VAL A 1 229 ? -20.892 23.661 19.702 1.00 86.62 229 VAL A O 1
ATOM 1862 N N . ASP A 1 230 ? -20.258 25.135 21.264 1.00 87.62 230 ASP A N 1
ATOM 1863 C CA . ASP A 1 230 ? -21.423 26.022 21.152 1.00 87.62 230 ASP A CA 1
ATOM 1864 C C . ASP A 1 230 ? -21.486 26.729 19.786 1.00 87.62 230 ASP A C 1
ATOM 1866 O O . ASP A 1 230 ? -22.573 27.000 19.271 1.00 87.62 230 ASP A O 1
ATOM 1870 N N . MET A 1 231 ? -20.332 26.976 19.155 1.00 82.12 231 MET A N 1
ATOM 1871 C CA . MET A 1 231 ? -20.243 27.420 17.756 1.00 82.12 231 MET A CA 1
ATOM 1872 C C . MET A 1 231 ? -20.608 26.320 16.742 1.00 82.12 231 MET A C 1
ATOM 1874 O O . MET A 1 231 ? -20.788 26.614 15.558 1.00 82.12 231 MET A O 1
ATOM 1878 N N . GLY A 1 232 ? -20.764 25.074 17.194 1.00 79.19 232 GLY A N 1
ATOM 1879 C CA . GLY A 1 232 ? -21.182 23.932 16.386 1.00 79.19 232 GLY A CA 1
ATOM 1880 C C . GLY A 1 232 ? -20.040 23.059 15.868 1.00 79.19 232 GLY A C 1
ATOM 1881 O O . GLY A 1 232 ? -20.284 22.248 14.976 1.00 79.19 232 GLY A O 1
ATOM 1882 N N . PHE A 1 233 ? -18.816 23.210 16.385 1.00 80.81 233 PHE A N 1
ATOM 1883 C CA . PHE A 1 233 ? -17.705 22.316 16.049 1.00 80.81 233 PHE A CA 1
ATOM 1884 C C . PHE A 1 233 ? -17.740 21.035 16.890 1.00 80.81 233 PHE A C 1
ATOM 1886 O O . PHE A 1 233 ? -18.156 21.041 18.050 1.00 80.81 233 PHE A O 1
ATOM 1893 N N . ASP A 1 234 ? -17.268 19.923 16.320 1.00 79.81 234 ASP A N 1
ATOM 1894 C CA . ASP A 1 234 ? -17.133 18.669 17.063 1.00 79.81 234 ASP A CA 1
ATOM 1895 C C . ASP A 1 234 ? -16.141 18.829 18.219 1.00 79.81 234 ASP A C 1
ATOM 1897 O O . ASP A 1 234 ? -15.054 19.384 18.054 1.00 79.81 234 ASP A O 1
ATOM 1901 N N . ARG A 1 235 ? -16.490 18.285 19.390 1.00 79.06 235 ARG A N 1
ATOM 1902 C CA . ARG A 1 235 ? -15.677 18.401 20.611 1.00 79.06 235 ARG A CA 1
ATOM 1903 C C . ARG A 1 235 ? -14.254 17.873 20.422 1.00 79.06 235 ARG A C 1
ATOM 1905 O O . ARG A 1 235 ? -13.310 18.514 20.870 1.00 79.06 235 ARG A O 1
ATOM 1912 N N . ASP A 1 236 ? -14.102 16.739 19.742 1.00 77.56 236 ASP A N 1
ATOM 1913 C CA . ASP A 1 236 ? -12.787 16.141 19.486 1.00 77.56 236 ASP A CA 1
ATOM 1914 C C . ASP A 1 236 ? -11.956 17.000 18.517 1.00 77.56 236 ASP A C 1
ATOM 1916 O O . ASP A 1 236 ? -10.749 17.145 18.696 1.00 77.56 236 ASP A O 1
ATOM 1920 N N . ALA A 1 237 ? -12.604 17.635 17.533 1.00 77.00 237 ALA A N 1
ATOM 1921 C CA . ALA A 1 237 ? -11.948 18.556 16.608 1.00 77.00 237 ALA A CA 1
ATOM 1922 C C . ALA A 1 237 ? -11.559 19.874 17.298 1.00 77.00 237 ALA A C 1
ATOM 1924 O O . ALA A 1 237 ? -10.468 20.386 17.064 1.00 77.00 237 ALA A O 1
ATOM 1925 N N . ALA A 1 238 ? -12.413 20.390 18.186 1.00 80.38 238 ALA A N 1
ATOM 1926 C CA . ALA A 1 238 ? -12.143 21.566 19.009 1.00 80.38 238 ALA A CA 1
ATOM 1927 C C . ALA A 1 238 ? -10.946 21.352 19.940 1.00 80.38 238 ALA A C 1
ATOM 1929 O O . ALA A 1 238 ? -10.086 22.222 20.048 1.00 80.38 238 ALA A O 1
ATOM 1930 N N . VAL A 1 239 ? -10.858 20.177 20.565 1.00 79.50 239 VAL A N 1
ATOM 1931 C CA . VAL A 1 239 ? -9.709 19.781 21.385 1.00 79.50 239 VAL A CA 1
ATOM 1932 C C . VAL A 1 239 ? -8.442 19.694 20.538 1.00 79.50 239 VAL A C 1
ATOM 1934 O O . VAL A 1 239 ? -7.451 20.329 20.879 1.00 79.50 239 VAL A O 1
ATOM 1937 N N . ASP A 1 240 ? -8.470 18.967 19.419 1.00 78.44 240 ASP A N 1
ATOM 1938 C CA . ASP A 1 240 ? -7.302 18.832 18.541 1.00 78.44 240 ASP A CA 1
ATOM 1939 C C . ASP A 1 240 ? -6.827 20.206 18.014 1.00 78.44 240 ASP A C 1
ATOM 1941 O O . ASP A 1 240 ? -5.626 20.472 17.986 1.00 78.44 240 ASP A O 1
ATOM 1945 N N . ALA A 1 241 ? -7.754 21.104 17.659 1.00 76.62 241 ALA A N 1
ATOM 1946 C CA . ALA A 1 241 ? -7.439 22.456 17.201 1.00 76.62 241 ALA A CA 1
ATOM 1947 C C . ALA A 1 241 ? -6.885 23.350 18.320 1.00 76.62 241 ALA A C 1
ATOM 1949 O O . ALA A 1 241 ? -5.960 24.109 18.067 1.00 76.62 241 ALA A O 1
ATOM 1950 N N . LEU A 1 242 ? -7.393 23.245 19.552 1.00 79.75 242 LEU A N 1
ATOM 1951 C CA . LEU A 1 242 ? -6.882 24.004 20.703 1.00 79.75 242 LEU A CA 1
ATOM 1952 C C . LEU A 1 242 ? -5.520 23.498 21.203 1.00 79.75 242 LEU A C 1
ATOM 1954 O O . LEU A 1 242 ? -4.746 24.256 21.787 1.00 79.75 242 LEU A O 1
ATOM 1958 N N . LEU A 1 243 ? -5.211 22.219 20.975 1.00 79.44 243 LEU A N 1
ATOM 1959 C CA . LEU A 1 243 ? -3.878 21.666 21.224 1.00 79.44 243 LEU A CA 1
ATOM 1960 C C . LEU A 1 243 ? -2.846 22.180 20.211 1.00 79.44 243 LEU A C 1
ATOM 1962 O O . LEU A 1 243 ? -1.674 22.329 20.554 1.00 79.44 243 LEU A O 1
ATOM 1966 N N . GLU A 1 244 ? -3.270 22.426 18.971 1.00 76.88 244 GLU A N 1
ATOM 1967 C CA . GLU A 1 244 ? -2.414 22.915 17.884 1.00 76.88 244 GLU A CA 1
ATOM 1968 C C . GLU A 1 244 ? -2.306 24.454 17.887 1.00 76.88 244 GLU A C 1
ATOM 1970 O O . GLU A 1 244 ? -1.234 25.004 17.630 1.00 76.88 244 GLU A O 1
ATOM 1975 N N . TYR A 1 245 ? -3.384 25.139 18.277 1.00 77.06 245 TYR A N 1
ATOM 1976 C CA . TYR A 1 245 ? -3.505 26.591 18.360 1.00 77.06 245 TYR A CA 1
ATOM 1977 C C . TYR A 1 245 ? -3.982 26.981 19.760 1.00 77.06 245 TYR A C 1
ATOM 1979 O O . TYR A 1 245 ? -5.128 26.765 20.137 1.00 77.06 245 TYR A O 1
ATOM 1987 N N . SER A 1 246 ? -3.098 27.589 20.546 1.00 71.25 246 SER A N 1
ATOM 1988 C CA . SER A 1 246 ? -3.321 27.881 21.969 1.00 71.25 246 SER A CA 1
ATOM 1989 C C . SER A 1 246 ? -4.380 28.956 22.253 1.00 71.25 246 SER A C 1
ATOM 1991 O O . SER A 1 246 ? -4.609 29.302 23.414 1.00 71.25 246 SER A O 1
ATOM 1993 N N . THR A 1 247 ? -5.028 29.503 21.220 1.00 81.38 247 THR A N 1
ATOM 1994 C CA . THR A 1 247 ? -6.072 30.520 21.342 1.00 81.38 247 THR A CA 1
ATOM 1995 C C . THR A 1 247 ? -7.357 30.087 20.639 1.00 81.38 247 THR A C 1
ATOM 1997 O O . THR A 1 247 ? -7.334 29.509 19.554 1.00 81.38 247 THR A O 1
ATOM 2000 N N . VAL A 1 248 ? -8.507 30.408 21.244 1.00 85.00 248 VAL A N 1
ATOM 2001 C CA . VAL A 1 248 ? -9.832 30.094 20.677 1.00 85.00 248 VAL A CA 1
ATOM 2002 C C . VAL A 1 248 ? -10.040 30.676 19.274 1.00 85.00 248 VAL A C 1
ATOM 2004 O O . VAL A 1 248 ? -10.547 29.948 18.425 1.00 85.00 248 VAL A O 1
ATOM 2007 N N . PRO A 1 249 ? -9.669 31.940 18.980 1.00 84.06 249 PRO A N 1
ATOM 2008 C CA . PRO A 1 249 ? -9.887 32.507 17.652 1.00 84.06 249 PRO A CA 1
ATOM 2009 C C . PRO A 1 249 ? -9.069 31.807 16.561 1.00 84.06 249 PRO A C 1
ATOM 2011 O O . PRO A 1 249 ? -9.611 31.522 15.501 1.00 84.06 249 PRO A O 1
ATOM 2014 N N . GLU A 1 250 ? -7.802 31.473 16.823 1.00 80.69 250 GLU A N 1
ATOM 2015 C CA . GLU A 1 250 ? -6.952 30.764 15.854 1.00 80.69 250 GLU A CA 1
ATOM 2016 C C . GLU A 1 250 ? -7.412 29.315 15.660 1.00 80.69 250 GLU A C 1
ATOM 2018 O O . GLU A 1 250 ? -7.485 28.834 14.529 1.00 80.69 250 GLU A O 1
ATOM 2023 N N . ALA A 1 251 ? -7.800 28.634 16.745 1.00 83.62 251 ALA A N 1
ATOM 2024 C CA . ALA A 1 251 ? -8.395 27.303 16.671 1.00 83.62 251 ALA A CA 1
ATOM 2025 C C . ALA A 1 251 ? -9.713 27.323 15.877 1.00 83.62 251 ALA A C 1
ATOM 2027 O O . ALA A 1 251 ? -9.942 26.449 15.043 1.00 83.62 251 ALA A O 1
ATOM 2028 N N . ALA A 1 252 ? -10.557 28.341 16.076 1.00 82.06 252 ALA A N 1
ATOM 2029 C CA . ALA A 1 252 ? -11.782 28.533 15.307 1.00 82.06 252 ALA A CA 1
ATOM 2030 C C . ALA A 1 252 ? -11.489 28.807 13.826 1.00 82.06 252 ALA A C 1
ATOM 2032 O O . ALA A 1 252 ? -12.141 28.221 12.972 1.00 82.06 252 ALA A O 1
ATOM 2033 N N . GLU A 1 253 ? -10.507 29.648 13.493 1.00 83.25 253 GLU A N 1
ATOM 2034 C CA . GLU A 1 253 ? -10.104 29.895 12.102 1.00 83.25 253 GLU A CA 1
ATOM 2035 C C . GLU A 1 253 ? -9.581 28.626 11.423 1.00 83.25 253 GLU A C 1
ATOM 2037 O O . GLU A 1 253 ? -9.961 28.340 10.287 1.00 83.25 253 GLU A O 1
ATOM 2042 N N . TYR A 1 254 ? -8.774 27.825 12.124 1.00 80.50 254 TYR A N 1
ATOM 2043 C CA . TYR A 1 254 ? -8.314 26.528 11.632 1.00 80.50 254 TYR A CA 1
ATOM 2044 C C . TYR A 1 254 ? -9.482 25.568 11.384 1.00 80.50 254 TYR A C 1
ATOM 2046 O O . TYR A 1 254 ? -9.566 24.933 10.327 1.00 80.50 254 TYR A O 1
ATOM 2054 N N . LEU A 1 255 ? -10.419 25.494 12.331 1.00 81.44 255 LEU A N 1
ATOM 2055 C CA . LEU A 1 255 ? -11.630 24.691 12.199 1.00 81.44 255 LEU A CA 1
ATOM 2056 C C . LEU A 1 255 ? -12.517 25.192 11.065 1.00 81.44 255 LEU A C 1
ATOM 2058 O O . LEU A 1 255 ? -13.045 24.377 10.335 1.00 81.44 255 LEU A O 1
ATOM 2062 N N . ILE A 1 256 ? -12.636 26.498 10.835 1.00 82.56 256 ILE A N 1
ATOM 2063 C CA . ILE A 1 256 ? -13.405 27.061 9.715 1.00 82.56 256 ILE A CA 1
ATOM 2064 C C . ILE A 1 256 ? -12.703 26.807 8.380 1.00 82.56 256 ILE A C 1
ATOM 2066 O O . ILE A 1 256 ? -13.369 26.523 7.389 1.00 82.56 256 ILE A O 1
ATOM 2070 N N . ALA A 1 257 ? -11.375 26.884 8.320 1.00 77.75 257 ALA A N 1
ATOM 2071 C CA . ALA A 1 257 ? -10.619 26.588 7.106 1.00 77.75 257 ALA A CA 1
ATOM 2072 C C . ALA A 1 257 ? -10.735 25.105 6.715 1.00 77.75 257 ALA A C 1
ATOM 2074 O O . ALA A 1 257 ? -10.859 24.773 5.535 1.00 77.75 257 ALA A O 1
ATOM 2075 N N . THR A 1 258 ? -10.745 24.214 7.707 1.00 66.62 258 THR A N 1
ATOM 2076 C CA . THR A 1 258 ? -10.862 22.763 7.507 1.00 66.62 258 THR A CA 1
ATOM 2077 C C . THR A 1 258 ? -12.316 22.299 7.337 1.00 66.62 258 THR A C 1
ATOM 2079 O O . THR A 1 258 ? -12.597 21.479 6.464 1.00 66.62 258 THR A O 1
ATOM 2082 N N . ASP A 1 259 ? -13.265 22.875 8.076 1.00 63.47 259 ASP A N 1
ATOM 2083 C CA . ASP A 1 259 ? -14.711 22.641 7.950 1.00 63.47 259 ASP A CA 1
ATOM 2084 C C . ASP A 1 259 ? -15.298 23.333 6.713 1.00 63.47 259 ASP A C 1
ATOM 2086 O O . ASP A 1 259 ? -16.232 22.828 6.107 1.00 63.47 259 ASP A O 1
ATOM 2090 N N . GLY A 1 260 ? -14.722 24.444 6.249 1.00 53.44 260 GLY A N 1
ATOM 2091 C CA . GLY A 1 260 ? -15.089 25.107 4.995 1.00 53.44 260 GLY A CA 1
ATOM 2092 C C . GLY A 1 260 ? -14.843 24.222 3.770 1.00 53.44 260 GLY A C 1
ATOM 2093 O O . GLY A 1 260 ? -15.654 24.210 2.842 1.00 53.44 260 GLY A O 1
ATOM 2094 N N . LEU A 1 261 ? -13.795 23.391 3.805 1.00 49.53 261 LEU A N 1
ATOM 2095 C CA . LEU A 1 261 ? -13.582 22.314 2.830 1.00 49.53 261 LEU A CA 1
ATOM 2096 C C . LEU A 1 261 ? -14.628 21.189 2.972 1.00 49.53 261 LEU A C 1
ATOM 2098 O O . LEU A 1 261 ? -15.019 20.577 1.976 1.00 49.53 261 LEU A O 1
ATOM 2102 N N . GLY A 1 262 ? -15.131 20.951 4.187 1.00 43.22 262 GLY A N 1
ATOM 2103 C CA . GLY A 1 262 ? -16.235 20.028 4.475 1.00 43.22 262 GLY A CA 1
ATOM 2104 C C . GLY A 1 262 ? -17.614 20.541 4.030 1.00 43.22 262 GLY A C 1
ATOM 2105 O O . GLY A 1 262 ? -18.401 19.784 3.457 1.00 43.22 262 GLY A O 1
ATOM 2106 N N . ARG A 1 263 ? -17.905 21.835 4.204 1.00 43.03 263 ARG A N 1
ATOM 2107 C CA . ARG A 1 263 ? -19.169 22.469 3.798 1.00 43.03 263 ARG A CA 1
ATOM 2108 C C . ARG A 1 263 ? -19.254 22.731 2.306 1.00 43.03 263 ARG A C 1
ATOM 2110 O O . ARG A 1 263 ? -20.347 22.600 1.776 1.00 43.03 263 ARG A O 1
ATOM 2117 N N . LEU A 1 264 ? -18.149 22.989 1.599 1.00 40.81 264 LEU A N 1
ATOM 2118 C CA . LEU A 1 264 ? -18.163 22.983 0.125 1.00 40.81 264 LEU A CA 1
ATOM 2119 C C . LEU A 1 264 ? -18.551 21.606 -0.439 1.00 40.81 264 LEU A C 1
ATOM 2121 O O . LEU A 1 264 ? -19.175 21.521 -1.495 1.00 40.81 264 LEU A O 1
ATOM 2125 N N . ARG A 1 265 ? -18.244 20.516 0.280 1.00 41.91 265 ARG A N 1
ATOM 2126 C CA . ARG A 1 265 ? -18.748 19.182 -0.074 1.00 41.91 265 ARG A CA 1
ATOM 2127 C C . ARG A 1 265 ? -20.248 19.034 0.186 1.00 41.91 265 ARG A C 1
ATOM 2129 O O . ARG A 1 265 ? -20.923 18.433 -0.644 1.00 41.91 265 ARG A O 1
ATOM 2136 N N . GLN A 1 266 ? -20.777 19.594 1.275 1.00 39.50 266 GLN A N 1
ATOM 2137 C CA . GLN A 1 266 ? -22.209 19.507 1.607 1.00 39.50 266 GLN A CA 1
ATOM 2138 C C . GLN A 1 266 ? -23.091 20.506 0.833 1.00 39.50 266 GLN A C 1
ATOM 2140 O O . GLN A 1 266 ? -24.240 20.188 0.534 1.00 39.50 266 GLN A O 1
ATOM 2145 N N . SER A 1 267 ? -22.574 21.674 0.436 1.00 35.50 267 SER A N 1
ATOM 2146 C CA . SER A 1 267 ? -23.349 22.674 -0.314 1.00 35.50 267 SER A CA 1
ATOM 2147 C C . SER A 1 267 ? -23.618 22.252 -1.760 1.00 35.50 267 SER A C 1
ATOM 2149 O O . SER A 1 267 ? -24.559 22.741 -2.368 1.00 35.50 267 SER A O 1
ATOM 2151 N N . SER A 1 268 ? -22.841 21.309 -2.307 1.00 37.03 268 SER A N 1
ATOM 2152 C CA . SER A 1 268 ? -23.116 20.722 -3.629 1.00 37.03 268 SER A CA 1
ATOM 2153 C C . SER A 1 268 ? -24.335 19.787 -3.647 1.00 37.03 268 SER A C 1
ATOM 2155 O O . SER A 1 268 ? -24.810 19.415 -4.717 1.00 37.03 268 SER A O 1
ATOM 2157 N N . THR A 1 269 ? -24.851 19.410 -2.472 1.00 43.44 269 THR A N 1
ATOM 2158 C CA . THR A 1 269 ? -25.962 18.458 -2.326 1.00 43.44 269 THR A CA 1
ATOM 2159 C C . THR A 1 269 ? -27.308 19.087 -1.959 1.00 43.44 269 THR A C 1
ATOM 2161 O O . THR A 1 269 ? -28.280 18.339 -1.881 1.00 43.44 269 THR A O 1
ATOM 2164 N N . ASP A 1 270 ? -27.400 20.414 -1.785 1.00 34.72 270 ASP A N 1
ATOM 2165 C CA . ASP A 1 270 ? -28.624 21.071 -1.279 1.00 34.72 270 ASP A CA 1
ATOM 2166 C C . ASP A 1 270 ? -29.240 22.141 -2.207 1.00 34.72 270 ASP A C 1
ATOM 2168 O O . ASP A 1 270 ? -30.150 22.861 -1.808 1.00 34.72 270 ASP A O 1
ATOM 2172 N N . GLU A 1 271 ? -28.828 22.223 -3.479 1.00 35.59 271 GLU A N 1
ATOM 2173 C CA . GLU A 1 271 ? -29.585 22.985 -4.488 1.00 35.59 271 GLU A CA 1
ATOM 2174 C C . GLU A 1 271 ? -30.630 22.092 -5.182 1.00 35.59 271 GLU A C 1
ATOM 2176 O O . GLU A 1 271 ? -30.415 21.481 -6.229 1.00 35.59 271 GLU A O 1
ATOM 2181 N N . ARG A 1 272 ? -31.807 22.025 -4.562 1.00 37.56 272 ARG A N 1
ATOM 2182 C CA . ARG A 1 272 ? -33.102 21.659 -5.158 1.00 37.56 272 ARG A CA 1
ATOM 2183 C C . ARG A 1 272 ? -34.098 22.702 -4.631 1.00 37.56 272 ARG A C 1
ATOM 2185 O O . ARG A 1 272 ? -34.106 22.917 -3.430 1.00 37.56 272 ARG A O 1
ATOM 2192 N N . ILE A 1 273 ? -34.986 23.378 -5.355 1.00 39.00 273 ILE A N 1
ATOM 2193 C CA . ILE A 1 273 ? -35.579 23.346 -6.699 1.00 39.00 273 ILE A CA 1
ATOM 2194 C C . ILE A 1 273 ? -36.304 24.706 -6.793 1.00 39.00 273 ILE A C 1
ATOM 2196 O O . ILE A 1 273 ? -36.983 25.046 -5.829 1.00 39.00 273 ILE A O 1
ATOM 2200 N N . ASP A 1 274 ? -36.269 25.410 -7.926 1.00 31.30 274 ASP A N 1
ATOM 2201 C CA . ASP A 1 274 ? -37.391 26.280 -8.314 1.00 31.30 274 ASP A CA 1
ATOM 2202 C C . ASP A 1 274 ? -37.950 25.730 -9.628 1.00 31.30 274 ASP A C 1
ATOM 2204 O O . ASP A 1 274 ? -37.328 25.802 -10.689 1.00 31.30 274 ASP A O 1
ATOM 2208 N N . ALA A 1 275 ? -39.088 25.052 -9.504 1.00 37.12 275 ALA A N 1
ATOM 2209 C CA . ALA A 1 275 ? -39.882 24.546 -10.607 1.00 37.12 275 ALA A CA 1
ATOM 2210 C C . ALA A 1 275 ? -40.966 25.585 -10.894 1.00 37.12 275 ALA A C 1
ATOM 2212 O O . ALA A 1 275 ? -41.870 25.763 -10.078 1.00 37.12 275 ALA A O 1
ATOM 2213 N N . ASP A 1 276 ? -40.864 26.253 -12.041 1.00 32.94 276 ASP A N 1
ATOM 2214 C CA . ASP A 1 276 ? -41.967 27.035 -12.590 1.00 32.94 276 ASP A CA 1
ATOM 2215 C C . ASP A 1 276 ? -43.058 26.092 -13.122 1.00 32.94 276 ASP A C 1
ATOM 2217 O O . ASP A 1 276 ? -42.796 25.148 -13.875 1.00 32.94 276 ASP A O 1
ATOM 2221 N N . GLU A 1 277 ? -44.289 26.372 -12.696 1.00 43.31 277 GLU A N 1
ATOM 2222 C CA . GLU A 1 277 ? -45.547 25.774 -13.142 1.00 43.31 277 GLU A CA 1
ATOM 2223 C C . GLU A 1 277 ? -45.769 25.983 -14.646 1.00 43.31 277 GLU A C 1
ATOM 2225 O O . GLU A 1 277 ? -45.882 27.126 -15.086 1.00 43.31 277 GLU A O 1
ATOM 2230 N N . ILE A 1 278 ? -45.957 24.901 -15.414 1.00 35.00 278 ILE A N 1
ATOM 2231 C CA . ILE A 1 278 ? -46.796 24.915 -16.625 1.00 35.00 278 ILE A CA 1
ATOM 2232 C C . ILE A 1 278 ? -47.608 23.610 -16.702 1.00 35.00 278 ILE A C 1
ATOM 2234 O O . ILE A 1 278 ? -47.094 22.511 -16.496 1.00 35.00 278 ILE A O 1
ATOM 2238 N N . ASP A 1 279 ? -48.895 23.802 -16.982 1.00 32.66 279 ASP A N 1
ATOM 2239 C CA . ASP A 1 279 ? -50.026 22.877 -16.969 1.00 32.66 279 ASP A CA 1
ATOM 2240 C C . ASP A 1 279 ? -49.945 21.615 -17.856 1.00 32.66 279 ASP A C 1
ATOM 2242 O O . ASP A 1 279 ? -49.436 21.627 -18.973 1.00 32.66 279 ASP A O 1
ATOM 2246 N N . ALA A 1 280 ? -50.581 20.565 -17.318 1.00 37.53 280 ALA A N 1
ATOM 2247 C CA . ALA A 1 280 ? -51.439 19.540 -17.931 1.00 37.53 280 ALA A CA 1
ATOM 2248 C C . ALA A 1 280 ? -51.169 19.026 -19.365 1.00 37.53 280 ALA A C 1
ATOM 2250 O O . ALA A 1 280 ? -51.412 19.721 -20.343 1.00 37.53 280 ALA A O 1
ATOM 2251 N N . GLU A 1 281 ? -50.941 17.711 -19.486 1.00 30.42 281 GLU A N 1
ATOM 2252 C CA . GLU A 1 281 ? -51.919 16.819 -20.135 1.00 30.42 281 GLU A CA 1
ATOM 2253 C C . GLU A 1 281 ? -51.683 15.338 -19.780 1.00 30.42 281 GLU A C 1
ATOM 2255 O O . GLU A 1 281 ? -50.559 14.882 -19.567 1.00 30.42 281 GLU A O 1
ATOM 2260 N N . GLU A 1 282 ? -52.789 14.601 -19.663 1.00 37.56 282 GLU A N 1
ATOM 2261 C CA . GLU A 1 282 ? -52.865 13.181 -19.324 1.00 37.56 282 GLU A CA 1
ATOM 2262 C C . GLU A 1 282 ? -52.201 12.286 -20.382 1.00 37.56 282 GLU A C 1
ATOM 2264 O O . GLU A 1 282 ? -52.448 12.405 -21.580 1.00 37.56 282 GLU A O 1
ATOM 2269 N N . GLY A 1 283 ? -51.436 11.295 -19.924 1.00 29.14 283 GLY A N 1
ATOM 2270 C CA . GLY A 1 283 ? -50.898 10.241 -20.777 1.00 29.14 283 GLY A CA 1
ATOM 2271 C C . GLY A 1 283 ? -50.532 9.013 -19.959 1.00 29.14 283 GLY A C 1
ATOM 2272 O O . GLY A 1 283 ? -49.411 8.877 -19.481 1.00 29.14 283 GLY A O 1
ATOM 2273 N N . SER A 1 284 ? -51.497 8.112 -19.777 1.00 35.75 284 SER A N 1
ATOM 2274 C CA . SER A 1 284 ? -51.288 6.798 -19.174 1.00 35.75 284 SER A CA 1
ATOM 2275 C C . SER A 1 284 ? -50.276 5.982 -19.985 1.00 35.75 284 SER A C 1
ATOM 2277 O O . SER A 1 284 ? -50.530 5.653 -21.145 1.00 35.75 284 SER A O 1
ATOM 2279 N N . GLY A 1 285 ? -49.168 5.594 -19.364 1.00 28.11 285 GLY A N 1
ATOM 2280 C CA . GLY A 1 285 ? -48.189 4.702 -19.970 1.00 28.11 285 GLY A CA 1
ATOM 2281 C C . GLY A 1 285 ? -47.244 4.155 -18.916 1.00 28.11 285 GLY A C 1
ATOM 2282 O O . GLY A 1 285 ? -46.254 4.788 -18.572 1.00 28.11 285 GLY A O 1
ATOM 2283 N N . SER A 1 286 ? -47.571 2.979 -18.382 1.00 39.09 286 SER A N 1
ATOM 2284 C CA . SER A 1 286 ? -46.657 2.172 -17.581 1.00 39.09 286 SER A CA 1
ATOM 2285 C C . SER A 1 286 ? -45.342 1.961 -18.325 1.00 39.09 286 SER A C 1
ATOM 2287 O O . SER A 1 286 ? -45.339 1.299 -19.357 1.00 39.09 286 SER A O 1
ATOM 2289 N N . GLN A 1 287 ? -44.244 2.466 -17.770 1.00 31.23 287 GLN A N 1
ATOM 2290 C CA . GLN A 1 287 ? -42.893 1.935 -17.944 1.00 31.23 287 GLN A CA 1
ATOM 2291 C C . GLN A 1 287 ? -41.998 2.550 -16.862 1.00 31.23 287 GLN A C 1
ATOM 2293 O O . GLN A 1 287 ? -41.315 3.549 -17.067 1.00 31.23 287 GLN A O 1
ATOM 2298 N N . ASN A 1 288 ? -42.019 1.935 -15.677 1.00 30.52 288 ASN A N 1
ATOM 2299 C CA . ASN A 1 288 ? -40.880 2.015 -14.772 1.00 30.52 288 ASN A CA 1
ATOM 2300 C C . ASN A 1 288 ? -39.740 1.257 -15.459 1.00 30.52 288 ASN A C 1
ATOM 2302 O O . ASN A 1 288 ? -39.657 0.036 -15.355 1.00 30.52 288 ASN A O 1
ATOM 2306 N N . ASN A 1 289 ? -38.891 1.970 -16.196 1.00 29.34 289 ASN A N 1
ATOM 2307 C CA . ASN A 1 289 ? -37.532 1.497 -16.409 1.00 29.34 289 ASN A CA 1
ATOM 2308 C C . ASN A 1 289 ? -36.799 1.707 -15.087 1.00 29.34 289 ASN A C 1
ATOM 2310 O O . ASN A 1 289 ? -36.168 2.739 -14.858 1.00 29.34 289 ASN A O 1
ATOM 2314 N N . ASP A 1 290 ? -36.930 0.712 -14.212 1.00 31.33 290 ASP A N 1
ATOM 2315 C CA . ASP A 1 290 ? -35.914 0.425 -13.218 1.00 31.33 290 ASP A CA 1
ATOM 2316 C C . ASP A 1 290 ? -34.576 0.396 -13.961 1.00 31.33 290 ASP A C 1
ATOM 2318 O O . ASP A 1 290 ? -34.320 -0.484 -14.785 1.00 31.33 290 ASP A O 1
ATOM 2322 N N . LEU A 1 291 ? -33.710 1.369 -13.681 1.00 35.56 291 LEU A N 1
ATOM 2323 C CA . LEU A 1 291 ? -32.281 1.247 -13.947 1.00 35.56 291 LEU A CA 1
ATOM 2324 C C . LEU A 1 291 ? -31.716 0.222 -12.952 1.00 35.56 291 LEU A C 1
ATOM 2326 O O . LEU A 1 291 ? -30.885 0.537 -12.105 1.00 35.56 291 LEU A O 1
ATOM 2330 N N . ASN A 1 292 ? -32.199 -1.017 -13.052 1.00 28.84 292 ASN A N 1
ATOM 2331 C CA . ASN A 1 292 ? -31.488 -2.188 -12.588 1.00 28.84 292 ASN A CA 1
ATOM 2332 C C . ASN A 1 292 ? -30.284 -2.318 -13.512 1.00 28.84 292 ASN A C 1
ATOM 2334 O O . ASN A 1 292 ? -30.337 -2.946 -14.567 1.00 28.84 292 ASN A O 1
ATOM 2338 N N . VAL A 1 293 ? -29.185 -1.683 -13.117 1.00 37.78 293 VAL A N 1
ATOM 2339 C CA . VAL A 1 293 ? -27.874 -2.168 -13.524 1.00 37.78 293 VAL A CA 1
ATOM 2340 C C . VAL A 1 293 ? -27.752 -3.529 -12.852 1.00 37.78 293 VAL A C 1
ATOM 2342 O O . VAL A 1 293 ? -27.400 -3.619 -11.676 1.00 37.78 293 VAL A O 1
ATOM 2345 N N . GLU A 1 294 ? -28.166 -4.574 -13.570 1.00 30.47 294 GLU A N 1
ATOM 2346 C CA . GLU A 1 294 ? -27.917 -5.955 -13.187 1.00 30.47 294 GLU A CA 1
ATOM 2347 C C . GLU A 1 294 ? -26.413 -6.083 -12.945 1.00 30.47 294 GLU A C 1
ATOM 2349 O O . GLU A 1 294 ? -25.590 -6.004 -13.859 1.00 30.47 294 GLU A O 1
ATOM 2354 N N . PHE A 1 295 ? -26.065 -6.187 -11.664 1.00 38.75 295 PHE A N 1
ATOM 2355 C CA . PHE A 1 295 ? -24.750 -6.592 -11.218 1.00 38.75 295 PHE A CA 1
ATOM 2356 C C . PHE A 1 295 ? -24.554 -8.010 -11.734 1.00 38.75 295 PHE A C 1
ATOM 2358 O O . PHE A 1 295 ? -25.038 -8.980 -11.154 1.00 38.75 295 PHE A O 1
ATOM 2365 N N . GLU A 1 296 ? -23.835 -8.138 -12.840 1.00 34.75 296 GLU A N 1
ATOM 2366 C CA . GLU A 1 296 ? -23.129 -9.375 -13.079 1.00 34.75 296 GLU A CA 1
ATOM 2367 C C . GLU A 1 296 ? -22.110 -9.508 -11.939 1.00 34.75 296 GLU A C 1
ATOM 2369 O O . GLU A 1 296 ? -21.078 -8.831 -11.913 1.00 34.75 296 GLU A O 1
ATOM 2374 N N . ASP A 1 297 ? -22.421 -10.398 -10.989 1.00 36.66 297 ASP A N 1
ATOM 2375 C CA . ASP A 1 297 ? -21.526 -11.054 -10.021 1.00 36.66 297 ASP A CA 1
ATOM 2376 C C . ASP A 1 297 ? -20.403 -11.837 -10.746 1.00 36.66 297 ASP A C 1
ATOM 2378 O O . ASP A 1 297 ? -19.994 -12.939 -10.371 1.00 36.66 297 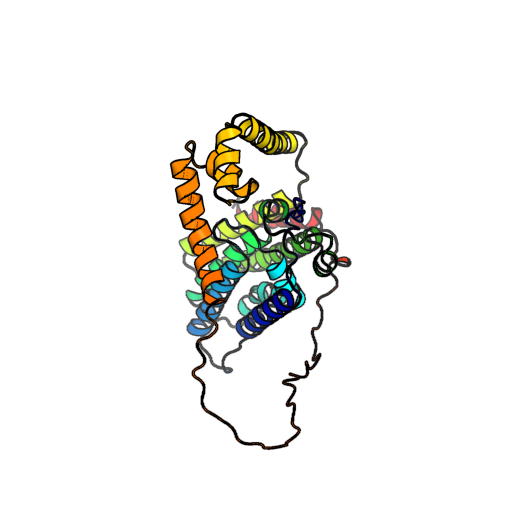ASP A O 1
ATOM 2382 N N . VAL A 1 298 ? -19.883 -11.283 -11.841 1.00 36.12 298 VAL A N 1
ATOM 2383 C CA . VAL A 1 298 ? -18.756 -11.802 -12.590 1.00 36.12 298 VAL A CA 1
ATOM 2384 C C . VAL A 1 298 ? -17.509 -11.478 -11.783 1.00 36.12 298 VAL A C 1
ATOM 2386 O O . VAL A 1 298 ? -16.835 -10.461 -11.937 1.00 36.12 298 VAL A O 1
ATOM 2389 N N . LEU A 1 299 ? -17.243 -12.431 -10.892 1.00 40.59 299 LEU A N 1
ATOM 2390 C CA . LEU A 1 299 ? -15.928 -12.853 -10.449 1.00 40.59 299 LEU A CA 1
ATOM 2391 C C . LEU A 1 299 ? -15.124 -11.759 -9.744 1.00 40.59 299 LEU A C 1
ATOM 2393 O O . LEU A 1 299 ? -13.999 -11.446 -10.131 1.00 40.59 299 LEU A O 1
ATOM 2397 N N . LEU A 1 300 ? -15.621 -11.306 -8.589 1.00 42.88 300 LEU A N 1
ATOM 2398 C CA . LEU A 1 300 ? -14.691 -11.135 -7.477 1.00 42.88 300 LEU A CA 1
ATOM 2399 C C . LEU A 1 300 ? -14.120 -12.531 -7.192 1.00 42.88 300 LEU A C 1
ATOM 2401 O O . LEU A 1 300 ? -14.737 -13.337 -6.498 1.00 42.88 300 LEU A O 1
ATOM 2405 N N . LYS A 1 301 ? -12.949 -12.857 -7.751 1.00 44.84 301 LYS A N 1
ATOM 2406 C CA . LYS A 1 301 ? -12.073 -13.819 -7.079 1.00 44.84 301 LYS A CA 1
ATOM 2407 C C . LYS A 1 301 ? -11.704 -13.132 -5.775 1.00 44.84 301 LYS A C 1
ATOM 2409 O O . LYS A 1 301 ? -10.735 -12.381 -5.741 1.00 44.84 301 LYS A O 1
ATOM 2414 N N . GLU A 1 302 ? -12.543 -13.297 -4.752 1.00 49.81 302 GLU A N 1
ATOM 2415 C CA . GLU A 1 302 ? -12.226 -12.778 -3.434 1.00 49.81 302 GLU A CA 1
ATOM 2416 C C . GLU A 1 302 ? -10.845 -13.338 -3.080 1.00 49.81 302 GLU A C 1
ATOM 2418 O O . GLU A 1 302 ? -10.642 -14.559 -3.157 1.00 49.81 302 GLU A O 1
ATOM 2423 N N . PRO A 1 303 ? -9.861 -12.467 -2.802 1.00 59.03 303 PRO A N 1
ATOM 2424 C CA . PRO A 1 303 ? -8.551 -12.935 -2.403 1.00 59.03 303 PRO A CA 1
ATOM 2425 C C . PRO A 1 303 ? -8.692 -13.811 -1.159 1.00 59.03 303 PRO A C 1
ATOM 2427 O O . PRO A 1 303 ? -9.661 -13.691 -0.404 1.00 59.03 303 PRO A O 1
ATOM 2430 N N . ILE A 1 304 ? -7.723 -14.713 -0.975 1.00 60.09 304 ILE A N 1
ATOM 2431 C CA . ILE A 1 304 ? -7.651 -15.649 0.158 1.00 60.09 304 ILE A CA 1
ATOM 2432 C C . ILE A 1 304 ? -8.078 -14.924 1.426 1.00 60.09 304 ILE A C 1
ATOM 2434 O O . ILE A 1 304 ? -7.498 -13.893 1.724 1.00 60.09 304 ILE A O 1
ATOM 2438 N N . SER A 1 305 ? -9.053 -15.442 2.172 1.00 66.31 305 SER A N 1
ATOM 2439 C CA . SER A 1 305 ? -9.549 -14.774 3.377 1.00 66.31 305 SER A CA 1
ATOM 2440 C C . SER A 1 305 ? -8.391 -14.302 4.260 1.00 66.31 305 SER A C 1
ATOM 2442 O O . SER A 1 305 ? -7.510 -15.093 4.597 1.00 66.31 305 SER A O 1
ATOM 2444 N N . LEU A 1 306 ? -8.408 -13.039 4.711 1.00 69.50 306 LEU A N 1
ATOM 2445 C CA . LEU A 1 306 ? -7.387 -12.513 5.634 1.00 69.50 306 LEU A CA 1
ATOM 2446 C C . LEU A 1 306 ? -7.233 -13.373 6.891 1.00 69.50 306 LEU A C 1
ATOM 2448 O O . LEU A 1 306 ? -6.209 -13.319 7.565 1.00 69.50 306 LEU A O 1
ATOM 2452 N N . ASN A 1 307 ? -8.250 -14.172 7.218 1.00 62.12 307 ASN A N 1
ATOM 2453 C CA . ASN A 1 307 ? -8.204 -15.103 8.329 1.00 62.12 307 ASN A CA 1
ATOM 2454 C C . ASN A 1 307 ? -7.225 -16.266 8.146 1.00 62.12 307 ASN A C 1
ATOM 2456 O O . ASN A 1 307 ? -6.816 -16.834 9.155 1.00 62.12 307 ASN A O 1
ATOM 2460 N N . GLU A 1 308 ? -6.846 -16.573 6.910 1.00 67.44 308 GLU A N 1
ATOM 2461 C CA . GLU A 1 308 ? -5.931 -17.648 6.526 1.00 67.44 308 GLU A CA 1
ATOM 2462 C C . GLU A 1 308 ? -4.497 -17.150 6.298 1.00 67.44 308 GLU A C 1
ATOM 2464 O O . GLU A 1 308 ? -3.600 -17.959 6.069 1.00 67.44 308 GLU A O 1
ATOM 2469 N N . VAL A 1 309 ? -4.251 -15.834 6.387 1.00 61.88 309 VAL A N 1
ATOM 2470 C CA . VAL A 1 309 ? -2.900 -15.273 6.269 1.00 61.88 309 VAL A CA 1
ATOM 2471 C C . VAL A 1 309 ? -2.061 -15.776 7.450 1.00 61.88 309 VAL A C 1
ATOM 2473 O O . VAL A 1 309 ? -2.386 -15.462 8.603 1.00 61.88 309 VAL A O 1
ATOM 2476 N N . PRO A 1 310 ? -0.995 -16.562 7.203 1.00 66.06 310 PRO A N 1
ATOM 2477 C CA . PRO A 1 310 ? -0.141 -17.054 8.273 1.00 66.06 310 PRO A CA 1
ATOM 2478 C C . PRO A 1 310 ? 0.546 -15.873 8.972 1.00 66.06 310 PRO A C 1
ATOM 2480 O O . PRO A 1 310 ? 0.753 -14.830 8.351 1.00 66.06 310 PRO A O 1
ATOM 2483 N N . PRO A 1 311 ? 0.929 -15.999 10.252 1.00 62.38 311 PRO A N 1
ATOM 2484 C CA . PRO A 1 311 ? 1.726 -14.971 10.906 1.00 62.38 311 PRO A CA 1
ATOM 2485 C C . PRO A 1 311 ? 3.063 -14.793 10.175 1.00 62.38 311 PRO A C 1
ATOM 2487 O O . PRO A 1 311 ? 3.630 -15.750 9.648 1.00 62.38 311 PRO A O 1
ATOM 2490 N N . LEU A 1 312 ? 3.570 -13.561 10.143 1.00 66.25 312 LEU A N 1
ATOM 2491 C CA . LEU A 1 312 ? 4.868 -13.254 9.546 1.00 66.25 312 LEU A CA 1
ATOM 2492 C C . LEU A 1 312 ? 5.983 -14.023 10.274 1.00 66.25 312 LEU A C 1
ATOM 2494 O O . LEU A 1 312 ? 6.152 -13.879 11.486 1.00 66.25 312 LEU A O 1
ATOM 2498 N N . ASP A 1 313 ? 6.734 -14.846 9.536 1.00 71.56 313 ASP A N 1
ATOM 2499 C CA . ASP A 1 313 ? 7.845 -15.621 10.094 1.00 71.56 313 ASP A CA 1
ATOM 2500 C C . ASP A 1 313 ? 9.040 -14.704 10.379 1.00 71.56 313 ASP A C 1
ATOM 2502 O O . ASP A 1 313 ? 9.877 -14.402 9.525 1.00 71.56 313 ASP A O 1
ATOM 2506 N N . THR A 1 314 ? 9.110 -14.260 11.629 1.00 66.81 314 THR A N 1
ATOM 2507 C CA . THR A 1 314 ? 10.128 -13.338 12.131 1.00 66.81 314 THR A CA 1
ATOM 2508 C C . THR A 1 314 ? 11.543 -13.896 11.998 1.00 66.81 314 THR A C 1
ATOM 2510 O O . THR A 1 314 ? 12.488 -13.127 11.823 1.00 66.81 314 THR A O 1
ATOM 2513 N N . ARG A 1 315 ? 11.714 -15.225 12.026 1.00 63.25 315 ARG A N 1
ATOM 2514 C CA . ARG A 1 315 ? 13.026 -15.865 11.875 1.00 63.25 315 ARG A CA 1
ATOM 2515 C C . ARG A 1 315 ? 13.513 -15.791 10.442 1.00 63.25 315 ARG A C 1
ATOM 2517 O O . ARG A 1 315 ? 14.699 -15.549 10.229 1.00 63.25 315 ARG A O 1
ATOM 2524 N N . LEU A 1 316 ? 12.616 -15.972 9.479 1.00 69.12 316 LEU A N 1
ATOM 2525 C CA . LEU A 1 316 ? 12.944 -15.875 8.061 1.00 69.12 316 LEU A CA 1
ATOM 2526 C C . LEU A 1 316 ? 13.313 -14.434 7.692 1.00 69.12 316 LEU A C 1
ATOM 2528 O O . LEU A 1 316 ? 14.367 -14.217 7.102 1.00 69.12 316 LEU A O 1
ATOM 2532 N N . VAL A 1 317 ? 12.524 -13.457 8.154 1.00 67.75 317 VAL A N 1
ATOM 2533 C CA . VAL A 1 317 ? 12.807 -12.024 7.965 1.00 67.75 317 VAL A CA 1
ATOM 2534 C C . VAL A 1 317 ? 14.176 -11.646 8.536 1.00 67.75 317 VAL A C 1
ATOM 2536 O O . VAL A 1 317 ? 15.001 -11.080 7.825 1.00 67.75 317 VAL A O 1
ATOM 2539 N N . LEU A 1 318 ? 14.458 -12.006 9.793 1.00 67.25 318 LEU A N 1
ATOM 2540 C CA . LEU A 1 318 ? 15.745 -11.703 10.430 1.00 67.25 318 LEU A CA 1
ATOM 2541 C C . LEU A 1 318 ? 16.918 -12.423 9.753 1.00 67.25 318 LEU A C 1
ATOM 2543 O O . LEU A 1 318 ? 17.982 -11.836 9.600 1.00 67.25 318 LEU A O 1
ATOM 2547 N N . THR A 1 319 ? 16.737 -13.673 9.323 1.00 69.50 319 THR A N 1
ATOM 2548 C CA . THR A 1 319 ? 17.803 -14.436 8.656 1.00 69.50 319 THR A CA 1
ATOM 2549 C C . THR A 1 319 ? 18.150 -13.843 7.294 1.00 69.50 319 THR A C 1
ATOM 2551 O O . THR A 1 319 ? 19.331 -13.724 6.981 1.00 69.50 319 THR A O 1
ATOM 2554 N N . SER A 1 320 ? 17.150 -13.464 6.499 1.00 66.06 320 SER A N 1
ATOM 2555 C CA . SER A 1 320 ? 17.360 -12.798 5.210 1.00 66.06 320 SER A CA 1
ATOM 2556 C C . SER A 1 320 ? 17.973 -11.411 5.390 1.00 66.06 320 SER A C 1
ATOM 2558 O O . SER A 1 320 ? 18.991 -11.135 4.775 1.00 66.06 320 SER A O 1
ATOM 2560 N N . LEU A 1 321 ? 17.487 -10.592 6.331 1.00 64.12 321 LEU A N 1
ATOM 2561 C CA . LEU A 1 321 ? 18.119 -9.300 6.642 1.00 64.12 321 LEU A CA 1
ATOM 2562 C C . LEU A 1 321 ? 19.589 -9.457 7.057 1.00 64.12 321 LEU A C 1
ATOM 2564 O O . LEU A 1 321 ? 20.447 -8.724 6.580 1.00 64.12 321 LEU A O 1
ATOM 2568 N N . CYS A 1 322 ? 19.908 -10.427 7.918 1.00 62.25 322 CYS A N 1
ATOM 2569 C CA . CYS A 1 322 ? 21.289 -10.676 8.332 1.00 62.25 322 CYS A CA 1
ATOM 2570 C C . CYS A 1 322 ? 22.178 -11.218 7.204 1.00 62.25 322 CYS A C 1
ATOM 2572 O O . CYS A 1 322 ? 23.385 -10.991 7.242 1.00 62.25 322 CYS A O 1
ATOM 2574 N N . LYS A 1 323 ? 21.618 -11.942 6.228 1.00 65.06 323 LYS A N 1
ATOM 2575 C CA . LYS A 1 323 ? 22.362 -12.434 5.062 1.00 65.06 323 LYS A CA 1
ATOM 2576 C C . LYS A 1 323 ? 22.574 -11.336 4.027 1.00 65.06 323 LYS A C 1
ATOM 2578 O O . LYS A 1 323 ? 23.709 -11.115 3.637 1.00 65.06 323 LYS A O 1
ATOM 2583 N N . ASP A 1 324 ? 21.512 -10.637 3.654 1.00 55.75 324 ASP A N 1
ATOM 2584 C CA . ASP A 1 324 ? 21.502 -9.734 2.503 1.00 55.75 324 ASP A CA 1
ATOM 2585 C C . ASP A 1 324 ? 22.042 -8.345 2.878 1.00 55.75 324 ASP A C 1
ATOM 2587 O O . ASP A 1 324 ? 22.826 -7.761 2.144 1.00 55.75 324 ASP A O 1
ATOM 2591 N N . VAL A 1 325 ? 21.723 -7.835 4.075 1.00 54.44 325 VAL A N 1
ATOM 2592 C CA . VAL A 1 325 ? 22.250 -6.542 4.555 1.00 54.44 325 VAL A CA 1
ATOM 2593 C C . VAL A 1 325 ? 23.598 -6.718 5.261 1.00 54.44 325 VAL A C 1
ATOM 2595 O O . VAL A 1 325 ? 24.429 -5.819 5.248 1.00 54.44 325 VAL A O 1
ATOM 2598 N N . GLY A 1 326 ? 23.838 -7.870 5.894 1.00 45.59 326 GLY A N 1
ATOM 2599 C CA . GLY A 1 326 ? 25.065 -8.118 6.657 1.00 45.59 326 GLY A CA 1
ATOM 2600 C C . GLY A 1 326 ? 26.301 -8.405 5.801 1.00 45.59 326 GLY A C 1
ATOM 2601 O O . GLY A 1 326 ? 27.401 -8.046 6.218 1.00 45.59 326 GLY A O 1
ATOM 2602 N N . TYR A 1 327 ? 26.141 -9.032 4.630 1.00 44.16 327 TYR A N 1
ATOM 2603 C CA . TYR A 1 327 ? 27.263 -9.310 3.726 1.00 44.16 327 TYR A CA 1
ATOM 2604 C C . TYR A 1 327 ? 27.631 -8.108 2.844 1.00 44.16 327 TYR A C 1
ATOM 2606 O O . TYR A 1 327 ? 28.820 -7.870 2.651 1.00 44.16 327 TYR A O 1
ATOM 2614 N N . ASP A 1 328 ? 26.655 -7.314 2.391 1.00 42.97 328 ASP A N 1
ATOM 2615 C CA . ASP A 1 328 ? 26.904 -6.200 1.459 1.00 42.97 328 ASP A CA 1
ATOM 2616 C C . ASP A 1 328 ? 27.308 -4.876 2.140 1.00 42.97 328 ASP A C 1
ATOM 2618 O O . ASP A 1 328 ? 27.786 -3.967 1.470 1.00 42.97 328 ASP A O 1
ATOM 2622 N N . LEU A 1 329 ? 27.171 -4.741 3.469 1.00 38.59 329 LEU A N 1
ATOM 2623 C CA . LEU A 1 329 ? 27.651 -3.553 4.207 1.00 38.59 329 LEU A CA 1
ATOM 2624 C C . LEU A 1 329 ? 29.114 -3.658 4.684 1.00 38.59 329 LEU A C 1
ATOM 2626 O O . LEU A 1 329 ? 29.637 -2.694 5.245 1.00 38.59 329 LEU A O 1
ATOM 2630 N N . PHE A 1 330 ? 29.754 -4.825 4.533 1.00 33.38 330 PHE A N 1
ATOM 2631 C CA . PHE A 1 330 ? 31.098 -5.121 5.061 1.00 33.38 330 PHE A CA 1
ATOM 2632 C C . PHE A 1 330 ? 32.148 -5.467 3.986 1.00 33.38 330 PHE A C 1
ATOM 2634 O O . PHE A 1 330 ? 33.247 -5.905 4.339 1.00 33.38 330 PHE A O 1
ATOM 2641 N N . ILE A 1 331 ? 31.848 -5.238 2.705 1.00 35.19 331 ILE A N 1
ATOM 2642 C CA . ILE A 1 331 ? 32.800 -5.313 1.581 1.00 35.19 331 ILE A CA 1
ATOM 2643 C C . ILE A 1 331 ? 32.870 -3.942 0.909 1.00 35.19 331 ILE A C 1
ATOM 2645 O O . ILE A 1 331 ? 33.999 -3.521 0.575 1.00 35.19 331 ILE A O 1
#

Organism: NCBI:txid387005

InterPro domains:
  IPR009060 UBA-like superfamily [SSF46934] (212-257)
  IPR015940 Ubiquitin-associated domain [PS50030] (219-259)
  IPR041918 HUWE1, UBA domain [cd14288] (220-259)

Radius of gyration: 25.33 Å; chains: 1; bounding box: 86×50×60 Å

Secondary structure (DSSP, 8-state):
-------------PPPHHHHHHHHHHHHHHHHHHT----TT--HHHHHHHHHHHHHHHHHHHB-TT--B-HHHHHHHHHTSHHHHHHHHHHHHH-TTS-----THHHHHHHHHHHHHHHHT-HHHHHS-TTPPPTTSHHHHH--HHHHHHHHHHHHHHHHHHHHHHHTTS---HHHHHHHHHHHHHHHHHHHHHHS---HHHHHHHHHHHHHHHHHHHHS-HHHHHHHHHTT--HHHHHHHHHHSSSHHHHHHHHHHHHHHHHHHHHTT----------------------------------S-GGGPPPP-HHHHHHHHHHHHHHHT--

Sequence (331 aa):
MTRTRRIQENEGGTPCENAVQLALQIMKGFQQALEWKPYDKTDPAIMLPYLAIWINNLSNILYDERKSPYHLMLSAFYRTGTHDTFFNIISNYFGSDQDQNYCVEMGQLLQAWLSLTERLVNAHAFRHSRYKMSERFAEAKRFPTEKYLTKCQQDAFRQANVVFSMLSSLPLSEAVNFNICDMIVSIYREIVKGIVPLTEKQRQAVTTTSEDRKKMEAELDGASIDLLVDMGFDRDAAVDALLEYSTVPEAAEYLIATDGLGRLRQSSTDERIDADEIDAEEGSGSQNNDLNVEFEDVLLKEPISLNEVPPLDTRLVLTSLCKDVGYDLFI

pLDDT: mean 71.26, std 20.47, range [28.11, 96.12]